Protein AF-A0A399WER7-F1 (afdb_monomer_lite)

Structure (mmCIF, N/CA/C/O backbone):
data_AF-A0A399WER7-F1
#
_entry.id   AF-A0A399WER7-F1
#
loop_
_atom_site.group_PDB
_atom_site.id
_atom_site.type_symbol
_atom_site.label_atom_id
_atom_site.label_alt_id
_atom_site.label_comp_id
_atom_site.label_asym_id
_atom_site.label_entity_id
_atom_site.label_seq_id
_atom_site.pdbx_PDB_ins_code
_atom_site.Cartn_x
_atom_site.Cartn_y
_atom_site.Cartn_z
_atom_site.occupancy
_atom_site.B_iso_or_equiv
_atom_site.auth_seq_id
_atom_site.auth_comp_id
_atom_site.auth_asym_id
_atom_site.auth_atom_id
_atom_site.pdbx_PDB_model_num
ATOM 1 N N . MET A 1 1 ? -13.725 42.262 27.219 1.00 45.72 1 MET A N 1
ATOM 2 C CA . MET A 1 1 ? -14.432 40.960 27.249 1.00 45.72 1 MET A CA 1
ATOM 3 C C . MET A 1 1 ? -14.659 40.348 25.858 1.00 45.72 1 MET A C 1
ATOM 5 O O . MET A 1 1 ? -14.663 39.135 25.762 1.00 45.72 1 MET A O 1
ATOM 9 N N . ILE A 1 2 ? -14.764 41.136 24.774 1.00 48.22 2 ILE A N 1
ATOM 10 C CA . ILE A 1 2 ? -15.061 40.625 23.413 1.00 48.22 2 ILE A CA 1
ATOM 11 C C . ILE A 1 2 ? -13.839 39.994 22.698 1.00 48.22 2 ILE A C 1
ATOM 13 O O . ILE A 1 2 ? -14.004 39.070 21.915 1.00 48.22 2 ILE A O 1
ATOM 17 N N . ILE A 1 3 ? -12.604 40.403 23.018 1.00 48.09 3 ILE A N 1
ATOM 18 C CA . ILE A 1 3 ? -11.370 39.865 22.392 1.00 48.09 3 ILE A CA 1
ATOM 19 C C . ILE A 1 3 ? -10.938 38.510 22.997 1.00 48.09 3 ILE A C 1
ATOM 21 O O . ILE A 1 3 ? -10.226 37.739 22.361 1.00 48.09 3 ILE A O 1
ATOM 25 N N . ALA A 1 4 ? -11.405 38.174 24.204 1.00 49.22 4 ALA A N 1
ATOM 26 C CA . ALA A 1 4 ? -11.060 36.908 24.856 1.00 49.22 4 ALA A CA 1
ATOM 27 C C . ALA A 1 4 ? -11.783 35.701 24.231 1.00 49.22 4 ALA A C 1
ATOM 29 O O . ALA A 1 4 ? -11.235 34.607 24.229 1.00 49.22 4 ALA A O 1
ATOM 30 N N . LEU A 1 5 ? -12.979 35.899 23.665 1.00 54.81 5 LEU A N 1
ATOM 31 C CA . LEU A 1 5 ? -13.810 34.833 23.092 1.00 54.81 5 LEU A CA 1
ATOM 32 C C . LEU A 1 5 ? -13.202 34.161 21.842 1.00 54.81 5 LEU A C 1
ATOM 34 O O . LEU A 1 5 ? -13.123 32.936 21.842 1.00 54.81 5 LEU A O 1
ATOM 38 N N . PRO A 1 6 ? -12.717 34.889 20.814 1.00 57.91 6 PRO A N 1
ATOM 39 C CA . PRO A 1 6 ? -12.076 34.263 19.655 1.00 57.91 6 PRO A CA 1
ATOM 40 C C . PRO A 1 6 ? -10.772 33.549 20.024 1.00 57.91 6 PRO A C 1
ATOM 42 O O . PRO A 1 6 ? -10.505 32.451 19.548 1.00 57.91 6 PRO A O 1
ATOM 45 N N . ILE A 1 7 ? -9.977 34.150 20.915 1.00 59.88 7 ILE A N 1
ATOM 46 C CA . ILE A 1 7 ? -8.712 33.576 21.385 1.00 59.88 7 ILE A CA 1
ATOM 47 C C . ILE A 1 7 ? -8.978 32.285 22.176 1.00 59.88 7 ILE A C 1
ATOM 49 O O . ILE A 1 7 ? -8.353 31.260 21.918 1.00 59.88 7 ILE A O 1
ATOM 53 N N . TYR A 1 8 ? -9.960 32.300 23.081 1.00 59.31 8 TYR A N 1
ATOM 54 C CA . TYR A 1 8 ? -10.389 31.119 23.831 1.00 59.31 8 TYR A CA 1
ATOM 55 C C . TYR A 1 8 ? -10.913 30.009 22.906 1.00 59.31 8 TYR A C 1
ATOM 57 O O . TYR A 1 8 ? -10.558 28.851 23.098 1.00 59.31 8 TYR A O 1
ATOM 65 N N . PHE A 1 9 ? -11.675 30.365 21.867 1.00 59.22 9 PHE A N 1
ATOM 66 C CA . PHE A 1 9 ? -12.228 29.439 20.872 1.00 59.22 9 PHE A CA 1
ATOM 67 C C . PHE A 1 9 ? -11.162 28.774 19.977 1.00 59.22 9 PHE A C 1
ATOM 69 O O . PHE A 1 9 ? -11.341 27.635 19.544 1.00 59.22 9 PHE A O 1
ATOM 76 N N . VAL A 1 10 ? -10.034 29.452 19.728 1.00 61.12 10 VAL A N 1
ATOM 77 C CA . VAL A 1 10 ? -8.867 28.884 19.026 1.00 61.12 10 VAL A CA 1
ATOM 78 C C . VAL A 1 10 ? -8.048 27.987 19.959 1.00 61.12 10 VAL A C 1
ATOM 80 O O . VAL A 1 10 ? -7.718 26.863 19.583 1.00 61.12 10 VAL A O 1
ATOM 83 N N . PHE A 1 11 ? -7.755 28.440 21.184 1.00 61.69 11 PHE A N 1
ATOM 84 C CA . PHE A 1 11 ? -6.967 27.662 22.152 1.00 61.69 11 PHE A CA 1
ATOM 85 C C . PHE A 1 11 ? -7.710 26.440 22.715 1.00 61.69 11 PHE A C 1
ATOM 87 O O . PHE A 1 11 ? -7.064 25.472 23.100 1.00 61.69 11 PHE A O 1
ATOM 94 N N . HIS A 1 12 ? -9.046 26.456 22.737 1.00 65.44 12 HIS A N 1
ATOM 95 C CA . HIS A 1 12 ? -9.894 25.323 23.131 1.00 65.44 12 HIS A CA 1
ATOM 96 C C . HIS A 1 12 ? -10.516 24.665 21.899 1.00 65.44 12 HIS A C 1
ATOM 98 O O . HIS A 1 12 ? -11.718 24.407 21.858 1.00 65.44 12 HIS A O 1
ATOM 104 N N . SER A 1 13 ? -9.699 24.425 20.876 1.00 68.62 13 SER A N 1
ATOM 105 C CA . SER A 1 13 ? -10.090 23.636 19.714 1.00 68.62 13 SER A CA 1
ATOM 106 C C . SER A 1 13 ? -9.363 22.299 19.706 1.00 68.62 13 SER A C 1
ATOM 108 O O . SER A 1 13 ? -8.200 22.211 20.097 1.00 68.62 13 SER A O 1
ATOM 110 N N . GLY A 1 14 ? -10.054 21.246 19.284 1.00 74.75 14 GLY A N 1
ATOM 111 C CA . GLY A 1 14 ? -9.519 19.892 19.344 1.00 74.75 14 GLY A CA 1
ATOM 112 C C . GLY A 1 14 ? -10.496 18.855 18.812 1.00 74.75 14 GLY A C 1
ATOM 113 O O . GLY A 1 14 ? -11.461 19.192 18.123 1.00 74.75 14 GLY A O 1
ATOM 114 N N . GLN A 1 15 ? -10.209 17.597 19.130 1.00 81.31 15 GLN A N 1
ATOM 115 C CA . GLN A 1 15 ? -11.075 16.449 18.885 1.00 81.31 15 GLN A CA 1
ATOM 116 C C . GLN A 1 15 ? -11.380 15.772 20.217 1.00 81.31 15 GLN A C 1
ATOM 118 O O . GLN A 1 15 ? -10.530 15.743 21.109 1.00 81.31 15 GLN A O 1
ATOM 123 N N . ARG A 1 16 ? -12.612 15.294 20.368 1.00 83.94 16 ARG A N 1
ATOM 124 C CA . ARG A 1 16 ? -13.071 14.563 21.541 1.00 83.94 16 ARG A CA 1
ATOM 125 C C . ARG A 1 16 ? -13.461 13.156 21.123 1.00 83.94 16 ARG A C 1
ATOM 127 O O . ARG A 1 16 ? -14.312 12.993 20.256 1.00 83.94 16 ARG A O 1
ATOM 134 N N . ASP A 1 17 ? -12.881 12.186 21.813 1.00 89.06 17 ASP A N 1
ATOM 135 C CA . ASP A 1 17 ? -13.090 10.766 21.559 1.00 89.06 17 ASP A CA 1
ATOM 136 C C . ASP A 1 17 ? -14.144 10.230 22.537 1.00 89.06 17 ASP A C 1
ATOM 138 O O . ASP A 1 17 ? -14.004 10.367 23.758 1.00 89.06 17 ASP A O 1
ATOM 142 N N . THR A 1 18 ? -15.193 9.602 22.011 1.00 89.88 18 THR A N 1
ATOM 143 C CA . THR A 1 18 ? -16.241 8.940 22.794 1.00 89.88 18 THR A CA 1
ATOM 144 C C . THR A 1 18 ? -16.300 7.468 22.410 1.00 89.88 18 THR A C 1
ATOM 146 O O . THR A 1 18 ? -16.694 7.126 21.304 1.00 89.88 18 THR A O 1
ATOM 149 N N . ILE A 1 19 ? -15.914 6.580 23.329 1.00 89.25 19 ILE A N 1
ATOM 150 C CA . ILE A 1 19 ? -15.971 5.129 23.099 1.00 89.25 19 ILE A CA 1
ATOM 151 C C . ILE A 1 19 ? -17.431 4.660 23.154 1.00 89.25 19 ILE A C 1
ATOM 153 O O . ILE A 1 19 ? -18.094 4.808 24.186 1.00 89.25 19 ILE A O 1
ATOM 157 N N . LEU A 1 20 ? -17.898 4.034 22.077 1.00 88.31 20 LEU A N 1
ATOM 158 C CA . LEU A 1 20 ? -19.221 3.431 21.958 1.00 88.31 20 LEU A CA 1
ATOM 159 C C . LEU A 1 20 ? -19.191 1.994 22.493 1.00 88.31 20 LEU A C 1
ATOM 161 O O . LEU A 1 20 ? -18.937 1.036 21.769 1.00 88.31 20 LEU A O 1
ATOM 165 N N . LYS A 1 21 ? -19.414 1.835 23.801 1.00 82.50 21 LYS A N 1
ATOM 166 C CA . LYS A 1 21 ? -19.284 0.531 24.482 1.00 82.50 21 LYS A CA 1
ATOM 167 C C . LYS A 1 21 ? -20.294 -0.528 24.032 1.00 82.50 21 LYS A C 1
ATOM 169 O O . LYS A 1 21 ? -19.978 -1.708 24.112 1.00 82.50 21 LYS A O 1
ATOM 174 N N . ASP A 1 22 ? -21.471 -0.099 23.588 1.00 86.19 22 ASP A N 1
ATOM 175 C CA . ASP A 1 22 ? -22.576 -0.976 23.183 1.00 86.19 22 ASP A CA 1
ATOM 176 C C . ASP A 1 22 ? -22.732 -1.039 21.651 1.00 86.19 22 ASP A C 1
ATOM 178 O O . ASP A 1 22 ? -23.798 -1.397 21.147 1.00 86.19 22 ASP A O 1
ATOM 182 N N . ASP A 1 23 ? -21.696 -0.653 20.897 1.00 88.12 23 ASP A N 1
ATOM 183 C CA . ASP A 1 23 ? -21.732 -0.730 19.439 1.00 88.12 23 ASP A CA 1
ATOM 184 C C . ASP A 1 23 ? -21.788 -2.203 18.978 1.00 88.12 23 ASP A C 1
ATOM 186 O O . ASP A 1 23 ? -20.970 -3.018 19.421 1.00 88.12 23 ASP A O 1
ATOM 190 N N . PRO A 1 24 ? -22.729 -2.575 18.087 1.00 86.56 24 PRO A N 1
ATOM 191 C CA . PRO A 1 24 ? -22.927 -3.962 17.659 1.00 86.56 24 PRO A CA 1
ATOM 192 C C . PRO A 1 24 ? -21.739 -4.552 16.887 1.00 86.56 24 PRO A C 1
ATOM 194 O O . PRO A 1 24 ? -21.701 -5.764 16.661 1.00 86.56 24 PRO A O 1
ATOM 197 N N . HIS A 1 25 ? -20.781 -3.728 16.457 1.00 86.81 25 HIS A N 1
ATOM 198 C CA . HIS A 1 25 ? -19.582 -4.191 15.774 1.00 86.81 25 HIS A CA 1
ATOM 199 C C . HIS A 1 25 ? -18.517 -4.718 16.725 1.00 86.81 25 HIS A C 1
ATOM 201 O O . HIS A 1 25 ? -17.711 -5.548 16.309 1.00 86.81 25 HIS A O 1
ATOM 207 N N . VAL A 1 26 ? -18.511 -4.284 17.986 1.00 90.75 26 VAL A N 1
ATOM 208 C CA . VAL A 1 26 ? -17.494 -4.698 18.958 1.00 90.75 26 VAL A CA 1
ATOM 209 C C . VAL A 1 26 ? -17.572 -6.213 19.190 1.00 90.75 26 VAL A C 1
ATOM 211 O O . VAL A 1 26 ? -18.628 -6.774 19.469 1.00 90.75 26 VAL A O 1
ATOM 214 N N . GLY A 1 27 ? -16.432 -6.890 19.047 1.00 89.88 27 GLY A N 1
ATOM 215 C CA . GLY A 1 27 ? -16.283 -8.344 19.102 1.00 89.88 27 GLY A CA 1
ATOM 216 C C . GLY A 1 27 ? -16.520 -9.067 17.770 1.00 89.88 27 GLY A C 1
ATOM 217 O O . GLY A 1 27 ? -16.291 -10.277 17.694 1.00 89.88 27 GLY A O 1
ATOM 218 N N . ARG A 1 28 ? -16.954 -8.377 16.701 1.00 90.31 28 ARG A N 1
ATOM 219 C CA . ARG A 1 28 ? -17.055 -8.992 15.366 1.00 90.31 28 ARG A CA 1
ATOM 220 C C . ARG A 1 28 ? -15.656 -9.288 14.827 1.00 90.31 28 ARG A C 1
ATOM 222 O O . ARG A 1 28 ? -14.754 -8.456 14.904 1.00 90.31 28 ARG A O 1
ATOM 229 N N . ILE A 1 29 ? -15.509 -10.468 14.228 1.00 91.25 29 ILE A N 1
ATOM 230 C CA . ILE A 1 29 ? -14.349 -10.809 13.405 1.00 91.25 29 ILE A CA 1
ATOM 231 C C . ILE A 1 29 ? -14.698 -10.474 11.961 1.00 91.25 29 ILE A C 1
ATOM 233 O O . ILE A 1 29 ? -15.660 -11.017 11.414 1.00 91.25 29 ILE A O 1
ATOM 237 N N . VAL A 1 30 ? -13.911 -9.598 11.353 1.00 86.81 30 VAL A N 1
ATOM 238 C CA . VAL A 1 30 ? -14.094 -9.122 9.984 1.00 86.81 30 VAL A CA 1
ATOM 239 C C . VAL A 1 30 ? -12.882 -9.491 9.138 1.00 86.81 30 VAL A C 1
ATOM 241 O O . VAL A 1 30 ? -11.766 -9.631 9.637 1.00 86.81 30 VAL A O 1
ATOM 244 N N . SER A 1 31 ? -13.103 -9.666 7.843 1.00 86.12 31 SER A N 1
ATOM 245 C CA . SER A 1 31 ? -12.047 -9.750 6.841 1.00 86.12 31 SER A CA 1
ATOM 246 C C . SER A 1 31 ? -12.512 -8.949 5.640 1.00 86.12 31 SER A C 1
ATOM 248 O O . SER A 1 31 ? -13.669 -9.060 5.239 1.00 86.12 31 SER A O 1
ATOM 250 N N . PHE A 1 32 ? -11.618 -8.136 5.091 1.00 82.94 32 PHE A N 1
ATOM 251 C CA . PHE A 1 32 ? -11.939 -7.275 3.957 1.00 82.94 32 PHE A CA 1
ATOM 252 C C . PHE A 1 32 ? -11.805 -7.999 2.616 1.00 82.94 32 PHE A C 1
ATOM 254 O O . PHE A 1 32 ? -12.174 -7.437 1.593 1.00 82.94 32 PHE A O 1
ATOM 261 N N . ASN A 1 33 ? -11.277 -9.233 2.608 1.00 86.19 33 ASN A N 1
ATOM 262 C CA . ASN A 1 33 ? -11.062 -10.047 1.409 1.00 86.19 33 ASN A CA 1
ATOM 263 C C . ASN A 1 33 ? -10.333 -9.295 0.276 1.00 86.19 33 ASN A C 1
ATOM 265 O O . ASN A 1 33 ? -10.535 -9.577 -0.905 1.00 86.19 33 ASN A O 1
ATOM 269 N N . LEU A 1 34 ? -9.487 -8.328 0.628 1.00 87.31 34 LEU A N 1
ATOM 270 C CA . LEU A 1 34 ? -8.788 -7.435 -0.289 1.00 87.31 34 LEU A CA 1
ATOM 271 C C . LEU A 1 34 ? -7.383 -7.172 0.257 1.00 87.31 34 LEU A C 1
ATOM 273 O O . LEU A 1 34 ? -7.239 -7.018 1.469 1.00 87.31 34 LEU A O 1
ATOM 277 N N . PRO A 1 35 ? -6.350 -7.116 -0.598 1.00 90.19 35 PRO A N 1
ATOM 278 C CA . PRO A 1 35 ? -5.032 -6.672 -0.176 1.00 90.19 35 PRO A CA 1
ATOM 279 C C . PRO A 1 35 ? -5.099 -5.203 0.250 1.00 90.19 35 PRO A C 1
ATOM 281 O O . PRO A 1 35 ? -5.582 -4.342 -0.488 1.00 90.19 35 PRO A O 1
ATOM 284 N N . LEU A 1 36 ? -4.606 -4.929 1.451 1.00 90.06 36 LEU A N 1
ATOM 285 C CA . LEU A 1 36 ? -4.602 -3.606 2.064 1.00 90.06 36 LEU A CA 1
ATOM 286 C C . LEU A 1 36 ? -3.177 -3.236 2.479 1.00 90.06 36 LEU A C 1
ATOM 288 O O . LEU A 1 36 ? -2.225 -3.999 2.302 1.00 90.06 36 LEU A O 1
ATOM 292 N N . ALA A 1 37 ? -3.025 -2.062 3.071 1.00 90.44 37 ALA A N 1
ATOM 293 C CA . ALA A 1 37 ? -1.840 -1.747 3.843 1.00 90.44 37 ALA A CA 1
ATOM 294 C C . ALA A 1 37 ? -2.239 -1.063 5.141 1.00 90.44 37 ALA A C 1
ATOM 296 O O . ALA A 1 37 ? -3.350 -0.558 5.273 1.00 90.44 37 ALA A O 1
ATOM 297 N N . TYR A 1 38 ? -1.309 -0.981 6.078 1.00 88.81 38 TYR A N 1
ATOM 298 C CA . TYR A 1 38 ? -1.375 0.040 7.110 1.00 88.81 38 TYR A CA 1
ATOM 299 C C . TYR A 1 38 ? -0.190 0.990 6.981 1.00 88.81 38 TYR A C 1
ATOM 301 O O . TYR A 1 38 ? 0.895 0.599 6.546 1.00 88.81 38 TYR A O 1
ATOM 309 N N . SER A 1 39 ? -0.398 2.238 7.382 1.00 87.69 39 SER A N 1
ATOM 310 C CA . SER A 1 39 ? 0.659 3.218 7.606 1.00 87.69 39 SER A CA 1
ATOM 311 C C . SER A 1 39 ? 0.967 3.318 9.101 1.00 87.69 39 SER A C 1
ATOM 313 O O . SER A 1 39 ? 0.081 3.144 9.934 1.00 87.69 39 SER A O 1
ATOM 315 N N . SER A 1 40 ? 2.221 3.553 9.472 1.00 86.69 40 SER A N 1
ATOM 316 C CA . SER A 1 40 ? 2.638 3.759 10.860 1.00 86.69 40 SER A CA 1
ATOM 317 C C . SER A 1 40 ? 3.594 4.936 10.985 1.00 86.69 40 SER A C 1
ATOM 319 O O . SER A 1 40 ? 4.129 5.431 10.001 1.00 86.69 40 SER A O 1
ATOM 321 N N . ASP A 1 41 ? 3.834 5.387 12.211 1.00 86.38 41 ASP A N 1
ATOM 322 C CA . ASP A 1 41 ? 4.778 6.466 12.530 1.00 86.38 41 ASP A CA 1
ATOM 323 C C . ASP A 1 41 ? 4.462 7.815 11.873 1.00 86.38 41 ASP A C 1
ATOM 325 O O . ASP A 1 41 ? 5.370 8.615 11.610 1.00 86.38 41 ASP A O 1
ATOM 329 N N . CYS A 1 42 ? 3.177 8.101 11.643 1.00 79.62 42 CYS A N 1
ATOM 330 C CA . CYS A 1 42 ? 2.759 9.405 11.156 1.00 79.62 42 CYS A CA 1
ATOM 331 C C . CYS A 1 42 ? 2.559 10.404 12.305 1.00 79.62 42 CYS A C 1
ATOM 333 O O . CYS A 1 42 ? 1.530 10.440 12.972 1.00 79.62 42 CYS A O 1
ATOM 335 N N . VAL A 1 43 ? 3.552 11.268 12.508 1.00 74.50 43 VAL A N 1
ATOM 336 C CA . VAL A 1 43 ? 3.601 12.281 13.575 1.00 74.50 43 VAL A CA 1
ATOM 337 C C . VAL A 1 43 ? 2.720 13.504 13.255 1.00 74.50 43 VAL A C 1
ATOM 339 O O . VAL A 1 43 ? 2.410 14.294 14.144 1.00 74.50 43 VAL A O 1
ATOM 342 N N . GLY A 1 44 ? 2.295 13.670 11.996 1.00 68.62 44 GLY A N 1
ATOM 343 C CA . GLY A 1 44 ? 1.534 14.834 11.525 1.00 68.62 44 GLY A CA 1
ATOM 344 C C . GLY A 1 44 ? 0.286 14.538 10.688 1.00 68.62 44 GLY A C 1
ATOM 345 O O . GLY A 1 44 ? -0.257 15.476 10.114 1.00 68.62 44 GLY A O 1
ATOM 346 N N . CYS A 1 45 ? -0.186 13.287 10.615 1.00 68.56 45 CYS A N 1
ATOM 347 C CA . CYS A 1 45 ? -1.371 12.924 9.815 1.00 68.56 45 CYS A CA 1
ATOM 348 C C . CYS A 1 45 ? -2.698 13.427 10.410 1.00 68.56 45 CYS A C 1
ATOM 350 O O . CYS A 1 45 ? -3.755 13.235 9.818 1.00 68.56 45 CYS A O 1
ATOM 352 N N . GLY A 1 46 ? -2.661 14.105 11.561 1.00 66.81 46 GLY A N 1
ATOM 353 C CA . GLY A 1 46 ? -3.870 14.418 12.314 1.00 66.81 46 GLY A CA 1
ATOM 354 C C . GLY A 1 46 ? -4.478 13.155 12.928 1.00 66.81 46 GLY A C 1
ATOM 355 O O . GLY A 1 46 ? -3.813 12.128 13.028 1.00 66.81 46 GLY A O 1
ATOM 356 N N . GLY A 1 47 ? -5.725 13.257 13.382 1.00 72.75 47 GLY A N 1
ATOM 357 C CA . GLY A 1 47 ? -6.447 12.152 14.011 1.00 72.75 47 GLY A CA 1
ATOM 358 C C . GLY A 1 47 ? -6.696 12.344 15.506 1.00 72.75 47 GLY A C 1
ATOM 359 O O . GLY A 1 47 ? -6.135 13.232 16.156 1.00 72.75 47 GLY A O 1
ATOM 360 N N . SER A 1 48 ? -7.591 11.499 16.010 1.00 78.88 48 SER A N 1
ATOM 361 C CA . SER A 1 48 ? -8.052 11.456 17.396 1.00 78.88 48 SER A CA 1
ATOM 362 C C . SER A 1 48 ? -6.916 11.082 18.364 1.00 78.88 48 SER A C 1
ATOM 364 O O . SER A 1 48 ? -5.899 10.511 17.958 1.00 78.88 48 SER A O 1
ATOM 366 N N . GLU A 1 49 ? -7.073 11.349 19.668 1.00 84.62 49 GLU A N 1
ATOM 367 C CA . GLU A 1 49 ? -6.058 10.953 20.661 1.00 84.62 49 GLU A CA 1
ATOM 368 C C . GLU A 1 49 ? -5.845 9.429 20.659 1.00 84.62 49 GLU A C 1
ATOM 370 O O . GLU A 1 49 ? -4.713 8.950 20.791 1.00 84.62 49 GLU A O 1
ATOM 375 N N . ARG A 1 50 ? -6.918 8.647 20.481 1.00 85.69 50 ARG A N 1
ATOM 376 C CA . ARG A 1 50 ? -6.815 7.191 20.347 1.00 85.69 50 ARG A CA 1
ATOM 377 C C . ARG A 1 50 ? -6.082 6.771 19.074 1.00 85.69 50 ARG A C 1
ATOM 379 O O . ARG A 1 50 ? -5.209 5.907 19.177 1.00 85.69 50 ARG A O 1
ATOM 386 N N . ALA A 1 51 ? -6.395 7.365 17.922 1.00 81.38 51 ALA A N 1
ATOM 387 C CA . ALA A 1 51 ? -5.739 7.033 16.653 1.00 81.38 51 ALA A CA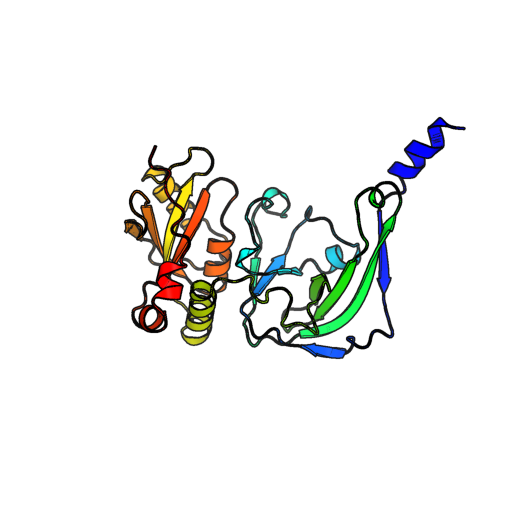 1
ATOM 388 C C . ALA A 1 51 ? -4.214 7.231 16.747 1.00 81.38 51 ALA A C 1
ATOM 390 O O . ALA A 1 51 ? -3.436 6.332 16.420 1.00 81.38 51 ALA A O 1
ATOM 391 N N . LEU A 1 52 ? -3.785 8.352 17.339 1.00 84.06 52 LEU A N 1
ATOM 392 C CA . LEU A 1 52 ? -2.369 8.661 17.564 1.00 84.06 52 LEU A CA 1
ATOM 393 C C . LEU A 1 52 ? -1.669 7.672 18.515 1.00 84.06 52 LEU A C 1
ATOM 395 O O . LEU A 1 52 ? -0.469 7.442 18.384 1.00 84.06 52 LEU A O 1
ATOM 399 N N . LYS A 1 53 ? -2.393 7.068 19.468 1.00 87.19 53 LYS A N 1
ATOM 400 C CA . LYS A 1 53 ? -1.845 6.028 20.362 1.00 87.19 53 LYS A CA 1
ATOM 401 C C . LYS A 1 53 ? -1.676 4.675 19.672 1.00 87.19 53 LYS A C 1
ATOM 403 O O . LYS A 1 53 ? -0.782 3.927 20.056 1.00 87.19 53 LYS A O 1
ATOM 408 N N . ILE A 1 54 ? -2.547 4.338 18.721 1.00 88.19 54 ILE A N 1
ATOM 409 C CA . ILE A 1 54 ? -2.479 3.072 17.978 1.00 88.19 54 ILE A CA 1
ATOM 410 C C . ILE A 1 54 ? -1.356 3.133 16.939 1.00 88.19 54 ILE A C 1
ATOM 412 O O . ILE A 1 54 ? -0.586 2.182 16.829 1.00 88.19 54 ILE A O 1
ATOM 416 N N . ASN A 1 55 ? -1.220 4.270 16.239 1.00 85.62 55 ASN A N 1
ATOM 417 C CA . ASN A 1 55 ? -0.116 4.553 15.311 1.00 85.62 55 ASN A CA 1
ATOM 418 C C . ASN A 1 55 ? 0.070 3.480 14.210 1.00 85.62 55 ASN A C 1
ATOM 420 O O . ASN A 1 55 ? 1.176 3.265 13.712 1.00 85.62 55 ASN A O 1
ATOM 424 N N . ARG A 1 56 ? -1.019 2.796 13.846 1.00 88.94 56 ARG A N 1
ATOM 425 C CA . ARG A 1 56 ? -1.151 1.892 12.698 1.00 88.94 56 ARG A CA 1
ATOM 426 C C . ARG A 1 56 ? -2.511 2.168 12.076 1.00 88.94 56 ARG A C 1
ATOM 428 O O . ARG A 1 56 ? -3.518 1.819 12.678 1.00 88.94 56 ARG A O 1
ATOM 435 N N . ASP A 1 57 ? -2.539 2.815 10.924 1.00 86.94 57 ASP A N 1
ATOM 436 C CA . ASP A 1 57 ? -3.775 3.225 10.260 1.00 86.94 57 ASP A CA 1
ATOM 437 C C . ASP A 1 57 ? -3.984 2.422 8.979 1.00 86.94 57 ASP A C 1
ATOM 439 O O . ASP A 1 57 ? -3.124 2.436 8.096 1.00 86.94 57 ASP A O 1
ATOM 443 N N . LEU A 1 58 ? -5.087 1.679 8.908 1.00 88.06 58 LEU A N 1
ATOM 444 C CA . LEU A 1 58 ? -5.434 0.832 7.772 1.00 88.06 58 LEU A CA 1
ATOM 445 C C . LEU A 1 58 ? -5.866 1.703 6.589 1.00 88.06 58 LEU A C 1
ATOM 447 O O . LEU A 1 58 ? -6.802 2.492 6.697 1.00 88.06 58 LEU A O 1
ATOM 451 N N . ALA A 1 59 ? -5.218 1.505 5.447 1.00 83.00 59 ALA A N 1
ATOM 452 C CA . ALA A 1 59 ? -5.396 2.298 4.244 1.00 83.00 59 ALA A CA 1
ATOM 453 C C . ALA A 1 59 ? -5.543 1.419 2.996 1.00 83.00 59 ALA A C 1
ATOM 455 O O . ALA A 1 59 ? -5.016 0.305 2.897 1.00 83.00 59 ALA A O 1
ATOM 456 N N . CYS A 1 60 ? -6.229 1.966 1.998 1.00 83.19 60 CYS A N 1
ATOM 457 C CA . CYS A 1 60 ? -6.296 1.385 0.664 1.00 83.19 60 CYS A CA 1
ATOM 458 C C . CYS A 1 60 ? -4.985 1.637 -0.061 1.00 83.19 60 CYS A C 1
ATOM 460 O O . CYS A 1 60 ? -4.562 2.783 -0.138 1.00 83.19 60 CYS A O 1
ATOM 462 N N . ILE A 1 61 ? -4.369 0.596 -0.626 1.00 85.44 61 ILE A N 1
ATOM 463 C CA . ILE A 1 61 ? -3.018 0.676 -1.205 1.00 85.44 61 ILE A CA 1
ATOM 464 C C . ILE A 1 61 ? -2.878 1.806 -2.239 1.00 85.44 61 ILE A C 1
ATOM 466 O O . ILE A 1 61 ? -1.892 2.534 -2.207 1.00 85.44 61 ILE A O 1
ATOM 470 N N . GLU A 1 62 ? -3.863 1.998 -3.122 1.00 78.94 62 GLU A N 1
ATOM 471 C CA . GLU A 1 62 ? -3.821 3.072 -4.129 1.00 78.94 62 GLU A CA 1
ATOM 472 C C . GLU A 1 62 ? -4.127 4.478 -3.586 1.00 78.94 62 GLU A C 1
ATOM 474 O O . GLU A 1 62 ? -3.786 5.456 -4.250 1.00 78.94 62 GLU A O 1
ATOM 479 N N . ASP A 1 63 ? -4.714 4.592 -2.391 1.00 76.44 63 ASP A N 1
ATOM 480 C CA . ASP A 1 63 ? -4.957 5.879 -1.718 1.00 76.44 63 ASP A CA 1
ATOM 481 C C . ASP A 1 63 ? -3.745 6.338 -0.896 1.0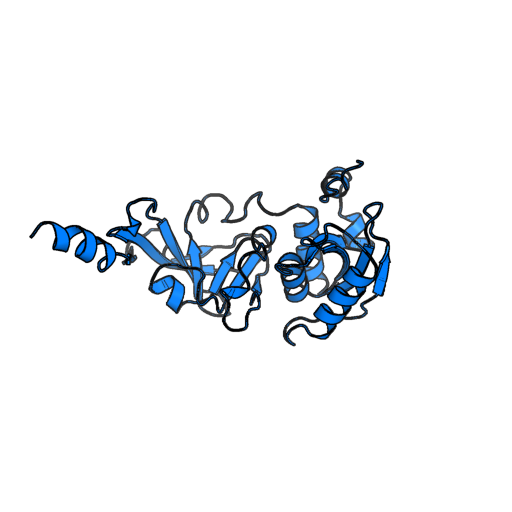0 76.44 63 ASP A C 1
ATOM 483 O O . ASP A 1 63 ? -3.732 7.453 -0.368 1.00 76.44 63 ASP A O 1
ATOM 487 N N . ILE A 1 64 ? -2.711 5.496 -0.792 1.00 74.62 64 ILE A N 1
ATOM 488 C CA . ILE A 1 64 ? -1.419 5.826 -0.187 1.00 74.62 64 ILE A CA 1
ATOM 489 C C . ILE A 1 64 ? -0.667 6.740 -1.159 1.00 74.62 64 ILE A C 1
ATOM 491 O O . ILE A 1 64 ? 0.363 6.383 -1.723 1.00 74.62 64 ILE A O 1
ATOM 495 N N . ASP A 1 65 ? -1.214 7.926 -1.416 1.00 59.66 65 ASP A N 1
ATOM 496 C CA . ASP A 1 65 ? -0.511 8.934 -2.188 1.00 59.66 65 ASP A CA 1
ATOM 497 C C . ASP A 1 65 ? 0.621 9.516 -1.335 1.00 59.66 65 ASP A C 1
ATOM 499 O O . ASP A 1 65 ? 0.509 9.748 -0.129 1.00 59.66 65 ASP A O 1
ATOM 503 N N . SER A 1 66 ? 1.742 9.769 -1.990 1.00 55.66 66 SER A N 1
ATOM 504 C CA . SER A 1 66 ? 3.010 10.134 -1.367 1.00 55.66 66 SER A CA 1
ATOM 505 C C . SER A 1 66 ? 3.062 11.572 -0.832 1.00 55.66 66 SER A C 1
ATOM 507 O O . SER A 1 66 ? 4.084 11.960 -0.262 1.00 55.66 66 SER A O 1
ATOM 509 N N . VAL A 1 67 ? 1.975 12.352 -0.971 1.00 53.06 67 VAL A N 1
ATOM 510 C CA . VAL A 1 67 ? 1.884 13.812 -0.716 1.00 53.06 67 VAL A CA 1
ATOM 511 C C . VAL A 1 67 ? 2.110 14.208 0.763 1.00 53.06 67 VAL A C 1
ATOM 513 O O . VAL A 1 67 ? 2.155 15.382 1.124 1.00 53.06 67 VAL A O 1
ATOM 516 N N . SER A 1 68 ? 2.388 13.241 1.636 1.00 62.44 68 SER A N 1
ATOM 517 C CA . SER A 1 68 ? 2.452 13.409 3.090 1.00 62.44 68 SER A CA 1
ATOM 518 C C . SER A 1 68 ? 3.685 12.784 3.765 1.00 62.44 68 SER A C 1
ATOM 520 O O . SER A 1 68 ? 3.757 12.798 4.992 1.00 62.44 68 SER A O 1
ATOM 522 N N . ALA A 1 69 ? 4.702 12.289 3.039 1.00 68.19 69 ALA A N 1
ATOM 523 C CA . ALA A 1 69 ? 5.862 11.615 3.665 1.00 68.19 69 ALA A CA 1
ATOM 524 C C . ALA A 1 69 ? 6.615 12.471 4.706 1.00 68.19 69 ALA A C 1
ATOM 526 O O . ALA A 1 69 ? 7.181 11.945 5.662 1.00 68.19 69 ALA A O 1
ATOM 527 N N . GLN A 1 70 ? 6.577 13.797 4.566 1.00 73.31 70 GLN A N 1
ATOM 528 C CA . GLN A 1 70 ? 7.128 14.755 5.531 1.00 73.31 70 GLN A CA 1
ATOM 529 C C . GLN A 1 70 ? 6.476 14.712 6.924 1.00 73.31 70 GLN A C 1
ATOM 531 O O . GLN A 1 70 ? 7.072 15.196 7.883 1.00 73.31 70 GLN A O 1
ATOM 536 N N . TYR A 1 71 ? 5.276 14.140 7.042 1.00 76.56 71 TYR A N 1
ATOM 537 C CA . TYR A 1 71 ? 4.560 13.979 8.307 1.00 76.56 71 TYR A CA 1
ATOM 538 C C . TYR A 1 71 ? 4.946 12.701 9.061 1.00 76.56 71 TYR A C 1
ATOM 540 O O . TYR A 1 71 ? 4.467 12.490 10.173 1.00 76.56 71 TYR A O 1
ATOM 548 N N . TYR A 1 72 ? 5.822 11.867 8.496 1.00 79.44 72 TYR A N 1
ATOM 549 C CA . TYR A 1 72 ? 6.286 10.627 9.111 1.00 79.44 72 TYR A CA 1
ATOM 550 C C . TYR A 1 72 ? 7.601 10.830 9.861 1.00 79.44 72 TYR A C 1
ATOM 552 O O . TYR A 1 72 ? 8.440 11.639 9.456 1.00 79.44 72 TYR A O 1
ATOM 560 N N . LYS A 1 73 ? 7.798 10.065 10.940 1.00 82.56 73 LYS A N 1
ATOM 561 C CA . LYS A 1 73 ? 8.931 10.188 11.876 1.00 82.56 73 LYS A CA 1
ATOM 562 C C . LYS A 1 73 ? 10.299 10.258 11.185 1.00 82.56 73 LYS A C 1
ATOM 564 O O . LYS A 1 73 ? 11.107 11.116 11.532 1.00 82.56 73 LYS A O 1
ATOM 569 N N . ASP A 1 74 ? 10.511 9.429 10.165 1.00 78.38 74 ASP A N 1
ATOM 570 C CA . ASP A 1 74 ? 11.770 9.350 9.410 1.00 78.38 74 ASP A CA 1
ATOM 571 C C . ASP A 1 74 ? 11.672 9.985 8.010 1.00 78.38 74 ASP A C 1
ATOM 573 O O . ASP A 1 74 ? 12.473 9.694 7.120 1.00 78.38 74 ASP A O 1
ATOM 577 N N . LYS A 1 75 ? 10.679 10.863 7.794 1.00 76.62 75 LYS A N 1
ATOM 578 C CA . LYS A 1 75 ? 10.358 11.487 6.494 1.00 76.62 75 LYS A CA 1
ATOM 579 C C . LYS A 1 75 ? 10.152 10.464 5.375 1.00 76.62 75 LYS A C 1
ATOM 581 O O . LYS A 1 75 ? 10.532 10.669 4.218 1.00 76.62 75 LYS A O 1
ATOM 586 N N . PHE A 1 76 ? 9.582 9.330 5.749 1.00 75.25 76 PHE A N 1
ATOM 587 C CA . PHE A 1 76 ? 9.385 8.182 4.894 1.00 75.25 76 PHE A CA 1
ATOM 588 C 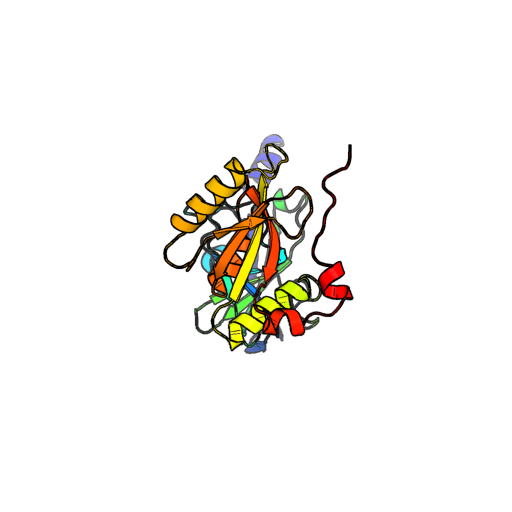C . PHE A 1 76 ? 8.045 7.523 5.235 1.00 75.25 76 PHE A C 1
ATOM 590 O O . PHE A 1 76 ? 7.721 7.378 6.411 1.00 75.25 76 PHE A O 1
ATOM 597 N N . TYR A 1 77 ? 7.283 7.132 4.212 1.00 77.88 77 TYR A N 1
ATOM 598 C CA . TYR A 1 77 ? 5.968 6.512 4.372 1.00 77.88 77 TYR A CA 1
ATOM 599 C C . TYR A 1 77 ? 6.126 5.097 4.937 1.00 77.88 77 TYR A C 1
ATOM 601 O O . TYR A 1 77 ? 6.348 4.146 4.192 1.00 77.88 77 TYR A O 1
ATOM 609 N N . ASN A 1 78 ? 6.072 4.947 6.263 1.00 84.00 78 ASN A N 1
ATOM 610 C CA . ASN A 1 78 ? 6.254 3.650 6.908 1.00 84.00 78 ASN A CA 1
ATOM 611 C C . ASN A 1 78 ? 4.991 2.800 6.716 1.00 84.00 78 ASN A C 1
ATOM 613 O O . ASN A 1 78 ? 4.103 2.784 7.558 1.00 84.00 78 ASN A O 1
ATOM 617 N N . VAL A 1 79 ? 4.906 2.132 5.568 1.00 87.69 79 VAL A N 1
ATOM 618 C CA . VAL A 1 79 ? 3.768 1.288 5.184 1.00 87.69 79 VAL A CA 1
ATOM 619 C C . VAL A 1 79 ? 4.125 -0.174 5.197 1.00 87.69 79 VAL A C 1
ATOM 621 O O . VAL A 1 79 ? 5.273 -0.533 4.918 1.00 87.69 79 VAL A O 1
ATOM 624 N N . SER A 1 80 ? 3.139 -0.997 5.506 1.00 91.19 80 SER A N 1
ATOM 625 C CA . SER A 1 80 ? 3.268 -2.442 5.464 1.00 91.19 80 SER A CA 1
ATOM 626 C C . SER A 1 80 ? 2.017 -3.083 4.904 1.00 91.19 80 SER A C 1
ATOM 628 O O . SER A 1 80 ? 0.906 -2.589 5.094 1.00 91.19 80 SER A O 1
ATOM 630 N N . TYR A 1 81 ? 2.237 -4.170 4.182 1.00 93.44 81 TYR A N 1
ATOM 631 C CA . TYR A 1 81 ? 1.205 -4.925 3.510 1.00 93.44 81 TYR A CA 1
ATOM 632 C C . TYR A 1 81 ? 0.309 -5.671 4.501 1.00 93.44 81 TYR A C 1
ATOM 634 O O . TYR A 1 81 ? 0.757 -6.172 5.532 1.00 93.44 81 TYR A O 1
ATOM 642 N N . VAL A 1 82 ? -0.968 -5.761 4.151 1.00 92.31 82 VAL A N 1
ATOM 643 C CA . VAL A 1 82 ? -1.981 -6.530 4.862 1.00 92.31 82 VAL A CA 1
ATOM 644 C C . VAL A 1 82 ? -2.576 -7.544 3.878 1.00 92.31 82 VAL A C 1
ATOM 646 O O . VAL A 1 82 ? -3.200 -7.127 2.894 1.00 92.31 82 VAL A O 1
ATOM 649 N N . PRO A 1 83 ? -2.402 -8.855 4.130 1.00 92.44 83 PRO A N 1
ATOM 650 C CA . PRO A 1 83 ? -2.972 -9.911 3.301 1.00 92.44 83 PRO A CA 1
ATOM 651 C C . PRO A 1 83 ? -4.490 -9.827 3.183 1.00 92.44 83 PRO A C 1
ATOM 653 O O . PRO A 1 83 ? -5.190 -9.423 4.113 1.00 92.44 83 PRO A O 1
ATOM 656 N N . SER A 1 84 ? -5.000 -10.270 2.043 1.00 90.44 84 SER A N 1
ATOM 657 C CA . SER A 1 84 ? -6.424 -10.264 1.727 1.00 90.44 84 SER A CA 1
ATOM 658 C C . SER A 1 84 ? -7.255 -11.161 2.639 1.00 90.44 84 SER A C 1
ATOM 660 O O . SER A 1 84 ? -8.409 -10.843 2.915 1.00 90.44 84 SER A O 1
ATOM 662 N N . ASP A 1 85 ? -6.671 -12.237 3.158 1.00 90.81 85 ASP A N 1
ATOM 663 C CA . ASP A 1 85 ? -7.306 -13.159 4.097 1.00 90.81 85 ASP A CA 1
ATOM 664 C C . ASP A 1 85 ? -7.109 -12.772 5.573 1.00 90.81 85 ASP A C 1
ATOM 666 O O . ASP A 1 85 ? -7.584 -13.487 6.465 1.00 90.81 85 ASP A O 1
ATOM 670 N N . MET A 1 86 ? -6.461 -11.629 5.845 1.00 91.81 86 MET A N 1
ATOM 671 C CA . MET A 1 86 ? -6.253 -11.138 7.203 1.00 91.81 86 MET A CA 1
ATOM 672 C C . MET A 1 86 ? -7.596 -10.959 7.914 1.00 91.81 86 MET A C 1
ATOM 674 O O . MET A 1 86 ? -8.580 -10.451 7.358 1.00 91.81 86 MET A O 1
ATOM 678 N N . LYS A 1 87 ? -7.622 -11.399 9.173 1.00 92.31 87 LYS A N 1
ATOM 679 C CA . LYS A 1 87 ? -8.778 -11.287 10.059 1.00 92.31 87 LYS A CA 1
ATOM 680 C C . LYS A 1 87 ? -8.510 -10.243 11.123 1.00 92.31 87 LYS A C 1
ATOM 682 O O . LYS A 1 87 ? -7.453 -10.244 11.749 1.00 92.31 87 LYS A O 1
ATOM 687 N N . PHE A 1 88 ? -9.519 -9.425 11.367 1.00 91.69 88 PHE A N 1
ATOM 688 C CA . PHE A 1 88 ? -9.493 -8.369 12.359 1.00 91.69 88 PHE A CA 1
ATOM 689 C C . PHE A 1 88 ? -10.610 -8.585 13.363 1.00 91.69 88 PHE A C 1
ATOM 691 O O . PHE A 1 88 ? -11.755 -8.806 12.981 1.00 91.69 88 PHE A O 1
ATOM 698 N N . GLU A 1 89 ? -10.291 -8.493 14.644 1.00 93.81 89 GLU A N 1
ATOM 699 C CA . GLU A 1 89 ? -11.298 -8.343 15.689 1.00 93.81 89 GLU A CA 1
ATOM 700 C C . GLU A 1 89 ? -11.562 -6.851 15.898 1.00 93.81 89 GLU A C 1
ATOM 702 O O . GLU A 1 89 ? -10.629 -6.087 16.150 1.00 93.81 89 GLU A O 1
ATOM 707 N N . VAL A 1 90 ? -12.818 -6.423 15.801 1.00 91.88 90 VAL A N 1
ATOM 708 C CA . VAL A 1 90 ? -13.212 -5.060 16.174 1.00 91.88 90 VAL A CA 1
ATOM 709 C C . VAL A 1 90 ? -13.243 -4.987 17.696 1.00 91.88 90 VAL A C 1
ATOM 711 O O . VAL A 1 90 ? -14.103 -5.598 18.323 1.00 91.88 90 VAL A O 1
ATOM 714 N N . ILE A 1 91 ? -12.314 -4.263 18.312 1.00 93.44 91 ILE A N 1
ATOM 715 C CA . ILE A 1 91 ? -12.212 -4.213 19.778 1.00 93.44 91 ILE A CA 1
ATOM 716 C C . ILE A 1 91 ? -12.841 -2.957 20.379 1.00 93.44 91 ILE A C 1
ATOM 718 O O . ILE A 1 91 ? -13.278 -2.984 21.527 1.00 93.44 91 ILE A O 1
ATOM 722 N N . GLU A 1 92 ? -12.892 -1.858 19.625 1.00 92.25 92 GLU A N 1
ATOM 723 C CA . GLU A 1 92 ? -13.479 -0.590 20.063 1.00 92.25 92 GLU A CA 1
ATOM 724 C C . GLU A 1 92 ? -14.074 0.140 18.854 1.00 92.25 92 GLU A C 1
ATOM 726 O O . GLU A 1 92 ? -13.500 0.112 17.764 1.00 92.25 92 GLU A O 1
ATOM 731 N N . VAL A 1 93 ? -15.189 0.837 19.066 1.00 90.69 93 VAL A N 1
ATOM 732 C CA . VAL A 1 93 ? -15.715 1.844 18.137 1.00 90.69 93 VAL A CA 1
ATOM 733 C C . VAL A 1 93 ? -15.742 3.181 18.868 1.00 90.69 93 VAL A C 1
ATOM 735 O O . VAL A 1 93 ? -16.097 3.244 20.048 1.00 90.69 93 VAL A O 1
ATOM 738 N N . ILE A 1 94 ? -15.287 4.239 18.205 1.00 90.06 94 ILE A N 1
ATOM 739 C CA . ILE A 1 94 ? -15.061 5.549 18.814 1.00 90.06 94 ILE A CA 1
ATOM 740 C C . ILE A 1 94 ? -15.665 6.621 17.929 1.00 90.06 94 ILE A C 1
ATOM 742 O O . ILE A 1 94 ? -15.248 6.775 16.788 1.00 90.06 94 ILE A O 1
ATOM 746 N N . ASP A 1 95 ? -16.574 7.413 18.479 1.00 89.69 95 ASP A N 1
ATOM 747 C CA . ASP A 1 95 ? -17.019 8.642 17.836 1.00 89.69 95 ASP A CA 1
ATOM 748 C C . ASP A 1 95 ? -16.040 9.768 18.138 1.00 89.69 95 ASP A C 1
ATOM 750 O O . ASP A 1 95 ? -15.725 10.061 19.296 1.00 89.69 95 ASP A O 1
ATOM 754 N N . VAL A 1 96 ? -15.558 10.401 17.076 1.00 87.44 96 VAL A N 1
ATOM 755 C CA . VAL A 1 96 ? -14.636 11.525 17.131 1.00 87.44 96 VAL A CA 1
ATOM 756 C C . VAL A 1 96 ? -15.379 12.781 16.719 1.00 87.44 96 VAL A C 1
ATOM 758 O O . VAL A 1 96 ? -15.724 12.982 15.555 1.00 87.44 96 VAL A O 1
ATOM 761 N N . GLU A 1 97 ? -15.593 13.670 17.681 1.00 87.19 97 GLU A N 1
ATOM 762 C CA . GLU A 1 97 ? -16.241 14.956 17.455 1.00 87.19 97 GLU A CA 1
ATOM 763 C C . GLU A 1 97 ? -15.209 16.083 17.469 1.00 87.19 97 GLU A C 1
ATOM 765 O O . GLU A 1 97 ? -14.407 16.221 18.396 1.00 87.19 97 GLU A O 1
ATOM 770 N N . SER A 1 98 ? -15.243 16.942 16.452 1.00 83.69 98 SER A N 1
ATOM 771 C CA . SER A 1 98 ? -14.461 18.180 16.472 1.00 83.69 98 SER A CA 1
ATOM 772 C C . SER A 1 98 ? -15.107 19.198 17.421 1.00 83.69 98 SER A C 1
ATOM 774 O O . SER A 1 98 ? -16.333 19.299 17.490 1.00 83.69 98 SER A O 1
ATOM 776 N N . TYR A 1 99 ? -14.302 19.997 18.129 1.00 81.56 99 TYR A N 1
ATOM 777 C CA . TYR A 1 99 ? -14.774 21.125 18.947 1.00 81.56 99 TYR A CA 1
ATOM 778 C C . TYR A 1 99 ? -13.935 22.399 18.757 1.00 81.56 99 TYR A C 1
ATOM 780 O O . TYR A 1 99 ? -12.796 22.357 18.280 1.00 81.56 99 TYR A O 1
ATOM 788 N N . GLY A 1 100 ? -14.514 23.556 19.099 1.00 79.19 100 GLY A N 1
ATOM 789 C CA . GLY A 1 100 ? -13.893 24.870 18.891 1.00 79.19 100 GLY A CA 1
ATOM 790 C C . GLY A 1 100 ? -13.752 25.207 17.404 1.00 79.19 100 GLY A C 1
ATOM 791 O O . GLY A 1 100 ? -14.604 24.837 16.599 1.00 79.19 100 GLY A O 1
ATOM 792 N N . ILE A 1 101 ? -12.660 25.872 17.003 1.00 76.38 101 ILE A N 1
ATOM 793 C CA . ILE A 1 101 ? -12.465 26.271 15.594 1.00 76.38 101 ILE A CA 1
ATOM 794 C C . ILE A 1 101 ? -12.431 25.095 14.608 1.00 76.38 101 ILE A C 1
ATOM 796 O O . ILE A 1 101 ? -12.795 25.273 13.451 1.00 76.38 101 ILE A O 1
ATOM 800 N N . ARG A 1 102 ? -12.085 23.883 15.067 1.00 71.62 102 ARG A N 1
ATOM 801 C CA . ARG A 1 102 ? -12.109 22.671 14.232 1.00 71.62 102 ARG A CA 1
ATOM 802 C C . ARG A 1 102 ? -13.523 22.238 13.822 1.00 71.62 102 ARG A C 1
ATOM 804 O O . ARG A 1 102 ? -13.652 21.513 12.846 1.00 71.62 102 ARG A O 1
ATOM 811 N N . GLN A 1 103 ? -14.577 22.704 14.504 1.00 73.38 103 GLN A N 1
ATOM 812 C CA . GLN A 1 103 ? -15.968 22.494 14.060 1.00 73.38 103 GLN A CA 1
ATOM 813 C C . GLN A 1 103 ? -16.300 23.275 12.791 1.00 73.38 103 GLN A C 1
ATOM 815 O O . GLN A 1 103 ? -17.182 22.885 12.031 1.00 73.38 103 GLN A O 1
ATOM 820 N N . ILE A 1 104 ? -15.608 24.389 12.550 1.00 65.06 104 ILE A N 1
ATOM 821 C CA . ILE A 1 104 ? -15.828 25.228 11.376 1.00 65.06 104 ILE A CA 1
ATOM 822 C C . ILE A 1 104 ? -15.034 24.607 10.222 1.00 65.06 104 ILE A C 1
ATOM 824 O O . ILE A 1 104 ? -13.927 25.032 9.908 1.00 65.06 104 ILE A O 1
ATOM 828 N N . GLY A 1 105 ? -15.589 23.542 9.640 1.00 59.78 105 GLY A N 1
ATOM 829 C CA . GLY A 1 105 ? -15.014 22.812 8.503 1.00 59.78 105 GLY A CA 1
ATOM 830 C C . GLY A 1 105 ? -14.723 21.331 8.757 1.00 59.78 105 GLY A C 1
ATOM 831 O O . GLY A 1 105 ? -14.425 20.621 7.803 1.00 59.78 105 GLY A O 1
ATOM 832 N N . GLY A 1 106 ? -14.827 20.854 10.000 1.00 60.41 106 GLY A N 1
ATOM 833 C CA . GLY A 1 106 ? -14.702 19.436 10.342 1.00 60.41 106 GLY A CA 1
ATOM 834 C C . GLY A 1 106 ? -16.059 18.797 10.630 1.00 60.41 106 GLY A C 1
ATOM 835 O O . GLY A 1 106 ? -16.816 19.303 11.458 1.00 60.41 106 GLY A O 1
ATOM 836 N N . SER A 1 107 ? -16.354 17.670 9.984 1.00 66.88 107 SER A N 1
ATOM 837 C CA . SER A 1 107 ? -17.401 16.747 10.432 1.00 66.88 107 SER A CA 1
ATOM 838 C C . SER A 1 107 ? -16.834 15.799 11.489 1.00 66.88 107 SER A C 1
ATOM 840 O O . SER A 1 107 ? -15.636 15.508 11.495 1.00 66.88 107 SER A O 1
ATOM 842 N N . GLY A 1 108 ? -17.684 15.328 12.403 1.00 76.12 108 GLY A N 1
ATOM 843 C CA . GLY A 1 108 ? -17.330 14.160 13.205 1.00 76.12 108 GLY A CA 1
ATOM 844 C C . GLY A 1 108 ? -17.161 12.925 12.316 1.00 76.12 108 GLY A C 1
ATOM 845 O O . GLY A 1 108 ? -17.663 12.898 11.189 1.00 76.12 108 GLY A O 1
ATOM 846 N N . TYR A 1 109 ? -16.446 11.927 12.816 1.00 81.31 109 TYR A N 1
ATOM 847 C CA . TYR A 1 109 ? -16.287 10.625 12.172 1.00 81.31 109 TYR A CA 1
ATOM 848 C C . TYR A 1 109 ? -16.271 9.536 13.239 1.00 81.31 109 TYR A C 1
ATOM 850 O O . TYR A 1 109 ? -15.917 9.797 14.387 1.00 81.31 109 TYR A O 1
ATOM 858 N N . SER A 1 110 ? -16.638 8.319 12.861 1.00 85.69 110 SER A N 1
ATOM 859 C CA . SER A 1 110 ? -16.484 7.154 13.729 1.00 85.69 110 SER A CA 1
ATOM 860 C C . SER A 1 110 ? -15.197 6.425 13.341 1.00 85.69 110 SER A C 1
ATOM 862 O O . SER A 1 110 ? -14.823 6.391 12.172 1.00 85.69 110 SER A O 1
ATOM 864 N N . LEU A 1 111 ? -14.496 5.861 14.313 1.00 87.50 111 LEU A N 1
ATOM 865 C CA . LEU A 1 111 ? -13.242 5.130 14.164 1.00 87.50 111 LEU A CA 1
ATOM 866 C C . 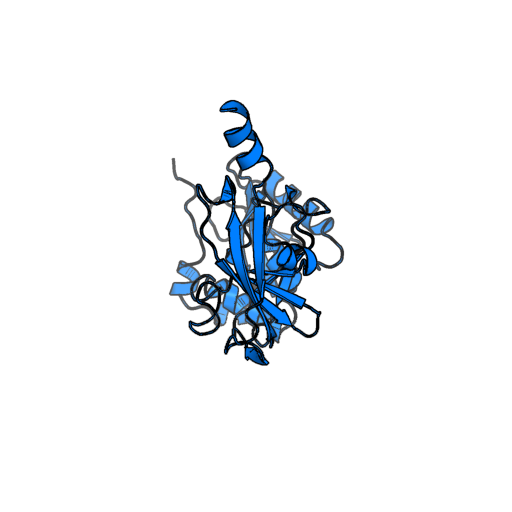LEU A 1 111 ? -13.447 3.711 14.696 1.00 87.50 111 LEU A C 1
ATOM 868 O O . LEU A 1 111 ? -13.936 3.546 15.813 1.00 87.50 111 LEU A O 1
ATOM 872 N N . ALA A 1 112 ? -13.035 2.696 13.941 1.00 88.81 112 ALA A N 1
ATOM 873 C CA . ALA A 1 112 ? -12.874 1.347 14.473 1.00 88.81 112 ALA A CA 1
ATOM 874 C C . ALA A 1 112 ? -11.428 1.127 14.908 1.00 88.81 112 ALA A C 1
ATOM 876 O O . ALA A 1 112 ? -10.487 1.403 14.162 1.00 88.81 112 ALA A O 1
ATOM 877 N N . VAL A 1 113 ? -11.262 0.564 16.101 1.00 91.38 113 VAL A N 1
ATOM 878 C CA . VAL A 1 113 ? -10.011 -0.055 16.525 1.00 91.38 113 VAL A CA 1
ATOM 879 C C . VAL A 1 113 ? -10.116 -1.542 16.246 1.00 91.38 113 VAL A C 1
ATOM 881 O O . VAL A 1 113 ? -10.964 -2.249 16.791 1.00 91.38 113 VAL A O 1
ATOM 884 N N . LEU A 1 114 ? -9.225 -2.001 15.388 1.00 91.62 114 LEU A N 1
ATOM 885 C CA . LEU A 1 114 ? -9.107 -3.365 14.929 1.00 91.62 114 LEU A CA 1
ATOM 886 C C . LEU A 1 114 ? -7.882 -4.011 15.584 1.00 91.62 114 LEU A C 1
ATOM 888 O O . LEU A 1 114 ? -6.878 -3.352 15.867 1.00 91.62 114 LEU A O 1
ATOM 892 N N . LYS A 1 115 ? -7.954 -5.316 15.820 1.00 94.38 115 LYS A N 1
ATOM 893 C CA . LYS A 1 115 ? -6.845 -6.122 16.323 1.00 94.38 115 LYS A CA 1
ATOM 894 C C . LYS A 1 115 ? -6.530 -7.237 15.339 1.00 94.38 115 LYS A C 1
ATOM 896 O O . LYS A 1 115 ? -7.412 -8.022 14.997 1.00 94.38 115 LYS A O 1
ATOM 901 N N . ASP A 1 116 ? -5.270 -7.309 14.932 1.00 92.00 116 ASP A N 1
ATOM 902 C CA . ASP A 1 116 ? -4.696 -8.394 14.140 1.00 92.00 116 ASP A CA 1
ATOM 903 C C . ASP A 1 116 ? -3.590 -9.114 14.932 1.00 92.00 116 ASP A C 1
ATOM 905 O O . ASP A 1 116 ? -3.349 -8.839 16.113 1.00 92.00 116 ASP A O 1
ATOM 909 N N . GLU A 1 117 ? -2.905 -10.061 14.292 1.00 90.50 117 GLU A N 1
ATOM 910 C CA . GLU A 1 117 ? -1.761 -10.761 14.894 1.00 90.50 117 GLU A CA 1
ATOM 911 C C . GLU A 1 117 ? -0.559 -9.841 15.181 1.00 90.50 117 GLU A C 1
ATOM 913 O O . GLU A 1 117 ? 0.265 -10.151 16.041 1.00 90.50 117 GLU A O 1
ATOM 918 N N . ASN A 1 118 ? -0.488 -8.687 14.511 1.00 88.19 118 ASN A N 1
ATOM 919 C CA . ASN A 1 118 ? 0.596 -7.713 14.617 1.00 88.19 118 ASN A CA 1
ATOM 920 C C . ASN A 1 118 ? 0.292 -6.585 15.621 1.00 88.19 118 ASN A C 1
ATOM 922 O O . ASN A 1 118 ? 1.125 -5.700 15.834 1.00 88.19 118 ASN A O 1
ATOM 926 N N . GLY A 1 119 ? -0.878 -6.611 16.268 1.00 91.81 119 GLY A N 1
ATOM 927 C CA . GLY A 1 119 ? -1.278 -5.676 17.312 1.00 91.81 119 GLY A CA 1
ATOM 928 C C . GLY A 1 119 ? -2.562 -4.927 16.978 1.00 91.81 119 GLY A C 1
ATOM 929 O O . GLY A 1 119 ? -3.516 -5.488 16.452 1.00 91.81 119 GLY A O 1
ATOM 930 N N . LEU A 1 120 ? -2.607 -3.650 17.352 1.00 92.62 120 LEU A N 1
ATOM 931 C CA . LEU A 1 120 ? -3.765 -2.795 17.104 1.00 92.62 120 LEU A CA 1
ATOM 932 C C . LEU A 1 120 ? -3.566 -1.990 15.827 1.00 92.62 120 LEU A C 1
ATOM 934 O O . LEU A 1 120 ? -2.440 -1.605 15.517 1.00 92.62 120 LEU A O 1
ATOM 938 N N . LEU A 1 121 ? -4.659 -1.718 15.133 1.00 90.62 121 LEU A N 1
ATOM 939 C CA . LEU A 1 121 ? -4.748 -0.781 14.023 1.00 90.62 121 LEU A CA 1
ATOM 940 C C . LEU A 1 121 ? -6.064 -0.009 14.110 1.00 90.62 121 LEU A C 1
ATOM 942 O O . LEU A 1 121 ? -7.019 -0.454 14.741 1.00 90.62 121 LEU A O 1
ATOM 946 N N . SER A 1 122 ? -6.098 1.176 13.526 1.00 87.94 122 SER A N 1
ATOM 947 C CA . SER A 1 122 ? -7.290 2.004 13.425 1.00 87.94 122 SER A CA 1
ATOM 948 C C . SER A 1 122 ? -7.734 2.115 11.976 1.00 87.94 122 SER A C 1
ATOM 950 O O . SER A 1 122 ? -6.935 1.931 11.063 1.00 87.94 122 SER A O 1
ATOM 952 N N . THR A 1 123 ? -9.011 2.398 11.766 1.00 84.25 123 THR A N 1
ATOM 953 C CA . THR A 1 123 ? -9.540 2.793 10.461 1.00 84.25 123 THR A CA 1
ATOM 954 C C . THR A 1 123 ? -10.751 3.692 10.676 1.00 84.25 123 THR A C 1
ATOM 956 O O . THR A 1 123 ? -11.513 3.485 11.628 1.00 84.25 123 THR A O 1
ATOM 959 N N . GLU A 1 124 ? -10.932 4.711 9.839 1.00 78.06 124 GLU A N 1
ATOM 960 C CA . GLU A 1 124 ? -12.174 5.484 9.847 1.00 78.06 124 GLU A CA 1
ATOM 961 C C . GLU A 1 124 ? -13.333 4.562 9.435 1.00 78.06 124 GLU A C 1
ATOM 963 O O . GLU A 1 124 ? -13.334 3.958 8.365 1.00 78.06 124 GLU A O 1
ATOM 968 N N . LEU A 1 125 ? -14.342 4.459 10.298 1.00 65.75 125 LEU A N 1
ATOM 969 C CA . LEU A 1 125 ? -15.523 3.599 10.176 1.00 65.75 125 LEU A CA 1
ATOM 970 C C . LEU A 1 125 ? -16.489 4.060 9.068 1.00 65.75 125 LEU A C 1
ATOM 972 O O . LEU A 1 125 ? -17.624 3.592 8.999 1.00 65.75 125 LEU A O 1
ATOM 976 N N . LEU A 1 126 ? -16.094 5.012 8.220 1.00 53.06 126 LEU A N 1
ATOM 977 C CA . LEU A 1 126 ? -16.947 5.527 7.158 1.00 53.06 126 LEU A CA 1
ATOM 978 C C . LEU A 1 126 ? -17.264 4.377 6.179 1.00 53.06 126 LEU A C 1
ATOM 980 O O . LEU A 1 126 ? -16.446 3.992 5.348 1.00 53.06 126 LEU A O 1
ATOM 984 N N . SER A 1 127 ? -18.479 3.828 6.309 1.00 49.38 127 SER A N 1
ATOM 985 C CA . SER A 1 127 ? -19.161 2.805 5.485 1.00 49.38 127 SER A CA 1
ATOM 986 C C . SER A 1 127 ? -18.691 1.335 5.519 1.00 49.38 127 SER A C 1
ATOM 988 O O . SER A 1 127 ? -19.365 0.487 4.954 1.00 49.38 127 SER A O 1
ATOM 990 N N . SER A 1 128 ? -17.610 0.949 6.198 1.00 55.16 128 SER A N 1
ATOM 991 C CA . SER A 1 128 ? -16.838 -0.215 5.722 1.00 55.16 128 SER A CA 1
ATOM 992 C C . SER A 1 128 ? -16.786 -1.514 6.542 1.00 55.16 128 SER A C 1
ATOM 994 O O . SER A 1 128 ? -16.024 -2.408 6.178 1.00 55.16 128 SER A O 1
ATOM 996 N N . ILE A 1 129 ? -17.578 -1.703 7.599 1.00 58.59 129 ILE A N 1
ATOM 997 C CA . ILE A 1 129 ? -17.734 -3.066 8.161 1.00 58.59 129 ILE A CA 1
ATOM 998 C C . ILE A 1 129 ? -18.885 -3.825 7.482 1.00 58.59 129 ILE A C 1
ATOM 1000 O O . ILE A 1 129 ? -18.824 -5.050 7.374 1.00 58.59 129 ILE A O 1
ATOM 1004 N N . ASP A 1 130 ? -19.890 -3.105 6.979 1.00 57.50 130 ASP A N 1
ATOM 1005 C CA . ASP A 1 130 ? -21.087 -3.707 6.385 1.00 57.50 130 ASP A CA 1
ATOM 1006 C C . ASP A 1 130 ? -21.165 -3.564 4.842 1.00 57.50 130 ASP A C 1
ATOM 1008 O O . ASP A 1 130 ? -21.772 -4.434 4.222 1.00 57.50 130 ASP A O 1
ATOM 1012 N N . ASP A 1 131 ? -20.494 -2.579 4.209 1.00 53.44 131 ASP A N 1
ATOM 1013 C CA . ASP A 1 131 ? -20.465 -2.386 2.739 1.00 53.44 131 ASP A CA 1
ATOM 1014 C C . ASP A 1 131 ? -19.066 -2.658 2.132 1.00 53.44 131 ASP A C 1
ATOM 1016 O O . ASP A 1 131 ? -18.304 -1.736 1.838 1.00 53.44 131 ASP A O 1
ATOM 1020 N N . ASP A 1 132 ? -18.705 -3.935 1.956 1.00 57.69 132 ASP A N 1
ATOM 1021 C CA . ASP A 1 132 ? -17.543 -4.426 1.176 1.00 57.69 132 ASP A CA 1
ATOM 1022 C C . ASP A 1 132 ? -16.128 -3.915 1.567 1.00 57.69 132 ASP A C 1
ATOM 1024 O O . ASP A 1 132 ? -15.132 -4.264 0.926 1.00 57.69 132 ASP A O 1
ATOM 1028 N N . GLY A 1 133 ? -15.987 -3.145 2.648 1.00 61.44 133 GLY A N 1
ATOM 1029 C CA . GLY A 1 133 ? -14.693 -2.694 3.169 1.00 61.44 133 GLY A CA 1
ATOM 1030 C C . GLY A 1 133 ? -14.266 -1.289 2.720 1.00 61.44 133 GLY A C 1
ATOM 1031 O O . GLY A 1 133 ? -14.798 -0.739 1.756 1.00 61.44 133 GLY A O 1
ATOM 1032 N N . PRO A 1 134 ? -13.262 -0.679 3.388 1.00 61.19 134 PRO A N 1
ATOM 1033 C CA . PRO A 1 134 ? -12.916 0.741 3.210 1.00 61.19 134 PRO A CA 1
ATOM 1034 C C . PRO A 1 134 ? -12.343 1.037 1.820 1.00 61.19 134 PRO A C 1
ATOM 1036 O O . PRO A 1 134 ? -12.219 2.193 1.415 1.00 61.19 134 PRO A O 1
ATOM 1039 N N . CYS A 1 135 ? -12.026 -0.026 1.082 1.00 71.38 135 CYS A N 1
ATOM 1040 C CA . CYS A 1 135 ? -11.306 -0.010 -0.177 1.00 71.38 135 CYS A CA 1
ATOM 1041 C C . CYS A 1 135 ? -12.075 -0.663 -1.321 1.00 71.38 135 CYS A C 1
ATOM 1043 O O . CYS A 1 135 ? -11.500 -0.859 -2.396 1.00 71.38 135 CYS A O 1
ATOM 1045 N N . CYS A 1 136 ? -13.358 -0.984 -1.124 1.00 66.75 136 CYS A N 1
ATOM 1046 C CA . CYS A 1 136 ? -14.175 -1.524 -2.199 1.00 66.75 136 CYS A CA 1
ATOM 1047 C C . CYS A 1 136 ? -14.188 -0.550 -3.388 1.00 66.75 136 CYS A C 1
ATOM 1049 O O . CYS A 1 136 ? -14.431 0.648 -3.233 1.00 66.75 136 CYS A O 1
ATOM 1051 N N . ASN A 1 137 ? -13.892 -1.065 -4.584 1.00 67.44 137 ASN A N 1
ATOM 1052 C CA . ASN A 1 137 ? -13.763 -0.308 -5.837 1.00 67.44 137 ASN A CA 1
ATOM 1053 C C . ASN A 1 137 ? -12.664 0.774 -5.867 1.00 67.44 137 ASN A C 1
ATOM 1055 O O . ASN A 1 137 ? -12.624 1.556 -6.818 1.00 67.44 137 ASN A O 1
ATOM 1059 N N . ARG A 1 138 ? -11.771 0.839 -4.869 1.00 73.88 138 ARG A N 1
ATOM 1060 C CA . ARG A 1 138 ? -10.661 1.813 -4.851 1.00 73.88 138 ARG A CA 1
ATOM 1061 C C . ARG A 1 138 ? -9.376 1.295 -5.478 1.00 73.88 138 ARG A C 1
ATOM 1063 O O . ARG A 1 138 ? -8.558 2.098 -5.905 1.00 73.88 138 ARG A O 1
ATOM 1070 N N . MET A 1 139 ? -9.206 -0.024 -5.537 1.00 78.81 139 MET A N 1
ATOM 1071 C CA . MET A 1 139 ? -8.024 -0.654 -6.111 1.00 78.81 139 MET A CA 1
ATOM 1072 C C . MET A 1 139 ? -8.279 -1.126 -7.546 1.00 78.81 139 MET A C 1
ATOM 1074 O O . MET A 1 139 ? -9.283 -1.770 -7.849 1.00 78.81 139 MET A O 1
ATOM 1078 N N . THR A 1 140 ? -7.339 -0.829 -8.432 1.00 84.75 140 THR A N 1
ATOM 1079 C CA . THR A 1 140 ? -7.340 -1.258 -9.823 1.00 84.75 140 THR A CA 1
ATOM 1080 C C . THR A 1 140 ? -7.176 -2.780 -9.903 1.00 84.75 140 THR A C 1
ATOM 1082 O O . THR A 1 140 ? -6.297 -3.346 -9.243 1.00 84.75 140 THR A O 1
ATOM 1085 N N . PRO A 1 141 ? -7.980 -3.480 -10.728 1.00 88.56 141 PRO A N 1
ATOM 1086 C CA . PRO A 1 141 ? -7.987 -4.944 -10.723 1.00 88.56 141 PRO A CA 1
ATOM 1087 C C . PRO A 1 141 ? -6.641 -5.596 -11.070 1.00 88.56 141 PRO A C 1
ATOM 1089 O O . PRO A 1 141 ? -6.348 -6.690 -10.590 1.00 88.56 141 PRO A O 1
ATOM 1092 N N . HIS A 1 142 ? -5.798 -4.953 -11.892 1.00 89.88 142 HIS A N 1
ATOM 1093 C CA . HIS A 1 142 ? -4.475 -5.501 -12.210 1.00 89.88 142 HIS A CA 1
ATOM 1094 C C . HIS A 1 142 ? -3.542 -5.458 -10.995 1.00 89.88 142 HIS A C 1
ATOM 1096 O O . HIS A 1 142 ? -2.868 -6.450 -10.729 1.00 89.88 142 HIS A O 1
ATOM 1102 N N . LEU A 1 143 ? -3.551 -4.369 -10.216 1.00 89.62 143 LEU A N 1
ATOM 1103 C CA . LEU A 1 143 ? -2.782 -4.290 -8.971 1.00 89.62 143 LEU A CA 1
ATOM 1104 C C . LEU A 1 143 ? -3.300 -5.278 -7.928 1.00 89.62 143 LEU A C 1
ATOM 1106 O O . LEU A 1 143 ? -2.491 -5.972 -7.316 1.00 89.62 143 LEU A O 1
ATOM 1110 N N . GLU A 1 144 ? -4.620 -5.421 -7.776 1.00 91.19 144 GLU A N 1
ATOM 1111 C CA . GLU A 1 144 ? -5.195 -6.446 -6.896 1.00 91.19 144 GLU A CA 1
ATOM 1112 C C . GLU A 1 144 ? -4.674 -7.843 -7.251 1.00 91.19 144 GLU A C 1
ATOM 1114 O O . GLU A 1 144 ? -4.168 -8.571 -6.392 1.00 91.19 144 GLU A O 1
ATOM 1119 N N . LYS A 1 145 ? -4.776 -8.220 -8.531 1.00 94.38 145 LYS A N 1
ATOM 1120 C CA . LYS A 1 145 ? -4.305 -9.519 -9.023 1.00 94.38 145 LYS A CA 1
ATOM 1121 C C . LYS A 1 145 ? -2.808 -9.699 -8.813 1.00 94.38 145 LYS A C 1
ATOM 1123 O O . LYS A 1 145 ? -2.379 -10.816 -8.533 1.00 94.38 145 LYS A O 1
ATOM 1128 N N . LEU A 1 146 ? -2.022 -8.630 -8.923 1.00 95.31 146 LEU A N 1
ATOM 1129 C CA . LEU A 1 146 ? -0.584 -8.670 -8.683 1.00 95.31 146 LEU A CA 1
ATOM 1130 C C . LEU A 1 146 ? -0.274 -8.934 -7.206 1.00 95.31 146 LEU A C 1
ATOM 1132 O O . LEU A 1 146 ? 0.541 -9.805 -6.913 1.00 95.31 146 LEU A O 1
ATOM 1136 N N . PHE A 1 147 ? -0.965 -8.268 -6.275 1.00 95.56 147 PHE A N 1
ATOM 1137 C CA . PHE A 1 147 ? -0.838 -8.563 -4.845 1.00 95.56 147 PHE A CA 1
ATOM 1138 C C . PHE A 1 147 ? -1.229 -10.006 -4.529 1.00 95.56 147 PHE A C 1
ATOM 1140 O O . PHE A 1 147 ? -0.453 -10.712 -3.895 1.00 95.56 147 PHE A O 1
ATOM 1147 N N . ARG A 1 148 ? -2.364 -10.490 -5.046 1.00 95.38 148 ARG A N 1
ATOM 1148 C CA . ARG A 1 148 ? -2.789 -11.890 -4.858 1.00 95.38 148 ARG A CA 1
ATOM 1149 C C . ARG A 1 148 ? -1.814 -12.896 -5.465 1.00 95.38 148 ARG A C 1
ATOM 1151 O O . ARG A 1 148 ? -1.581 -13.975 -4.921 1.00 95.38 148 ARG A O 1
ATOM 1158 N N . TYR A 1 149 ? -1.219 -12.555 -6.603 1.00 97.12 149 TYR A N 1
ATOM 1159 C CA . TYR A 1 149 ? -0.161 -13.360 -7.196 1.00 97.12 149 TYR A CA 1
ATOM 1160 C C . TYR A 1 149 ? 1.067 -13.422 -6.275 1.00 97.12 149 TYR A C 1
ATOM 1162 O O . TYR A 1 149 ? 1.626 -14.504 -6.089 1.00 97.12 149 TYR A O 1
ATOM 1170 N N . ILE A 1 150 ? 1.455 -12.305 -5.655 1.00 97.56 150 ILE A N 1
ATOM 1171 C CA . ILE A 1 150 ? 2.547 -12.261 -4.676 1.00 97.56 150 ILE A CA 1
ATOM 1172 C C . ILE A 1 150 ? 2.189 -13.033 -3.399 1.00 97.56 150 ILE A C 1
ATOM 1174 O O . ILE A 1 150 ? 3.038 -13.773 -2.918 1.00 97.56 150 ILE A O 1
ATOM 1178 N N . GLU A 1 151 ? 0.959 -12.955 -2.880 1.00 95.94 151 GLU A N 1
ATOM 1179 C CA . GLU A 1 151 ? 0.518 -13.770 -1.730 1.00 95.94 151 GLU A CA 1
ATOM 1180 C C . GLU A 1 151 ? 0.748 -15.268 -1.986 1.00 95.94 151 GLU A C 1
ATOM 1182 O O . GLU A 1 151 ? 1.216 -15.998 -1.113 1.00 95.94 151 GLU A O 1
ATOM 1187 N N . LYS A 1 152 ? 0.466 -15.726 -3.211 1.00 96.12 152 LYS A N 1
ATOM 1188 C CA . LYS A 1 152 ? 0.630 -17.128 -3.607 1.00 96.12 152 LYS A CA 1
ATOM 1189 C C . LYS A 1 152 ? 2.088 -17.524 -3.867 1.00 96.12 152 LYS A C 1
ATOM 1191 O O . LYS A 1 152 ? 2.471 -18.651 -3.560 1.00 96.12 152 LYS A O 1
ATOM 1196 N N . ASN A 1 153 ? 2.879 -16.646 -4.485 1.00 96.69 153 ASN A N 1
ATOM 1197 C CA . ASN A 1 153 ? 4.211 -16.981 -5.012 1.00 96.69 153 ASN A CA 1
ATOM 1198 C C . ASN A 1 153 ? 5.377 -16.385 -4.200 1.00 96.69 153 ASN A C 1
ATOM 1200 O O . ASN A 1 153 ? 6.541 -16.674 -4.474 1.00 96.69 153 ASN A O 1
ATOM 1204 N N . GLY A 1 154 ? 5.088 -15.539 -3.213 1.00 96.31 154 GLY A N 1
ATOM 1205 C CA . GLY A 1 154 ? 6.044 -14.843 -2.348 1.00 96.31 154 GLY A CA 1
ATOM 1206 C C . GLY A 1 154 ? 6.704 -13.608 -2.970 1.00 96.31 154 GLY A C 1
ATOM 1207 O O . GLY A 1 154 ? 7.151 -12.730 -2.235 1.00 96.31 154 GLY A O 1
ATOM 1208 N N . LYS A 1 155 ? 6.778 -13.517 -4.302 1.00 96.88 155 LYS A N 1
ATOM 1209 C CA . LYS A 1 155 ? 7.347 -12.371 -5.025 1.00 96.88 155 LYS A CA 1
ATOM 1210 C C . LYS A 1 155 ? 6.830 -12.284 -6.459 1.00 96.88 155 LYS A C 1
ATOM 1212 O O . LYS A 1 155 ? 6.329 -13.271 -6.994 1.00 96.88 155 LYS A O 1
ATOM 1217 N N . ALA A 1 156 ? 7.025 -11.127 -7.080 1.00 97.81 156 ALA A N 1
ATOM 1218 C CA . ALA A 1 156 ? 6.808 -10.911 -8.506 1.00 97.81 156 ALA A CA 1
ATOM 1219 C C . ALA A 1 156 ? 7.906 -10.020 -9.088 1.00 97.81 156 ALA A C 1
ATOM 1221 O O . ALA A 1 156 ? 8.472 -9.180 -8.381 1.00 97.81 156 ALA A O 1
ATOM 1222 N N . ARG A 1 157 ? 8.185 -10.170 -10.383 1.00 97.50 157 ARG A N 1
ATOM 1223 C CA . ARG A 1 157 ? 8.974 -9.185 -11.125 1.00 97.50 157 ARG A CA 1
ATOM 1224 C C . ARG A 1 157 ? 8.031 -8.131 -11.684 1.00 97.50 157 ARG A C 1
ATOM 1226 O O . ARG A 1 157 ? 7.063 -8.459 -12.366 1.00 97.50 157 ARG A O 1
ATOM 1233 N N . VAL A 1 158 ? 8.304 -6.860 -11.409 1.00 95.44 158 VAL A N 1
ATOM 1234 C CA . VAL A 1 158 ? 7.450 -5.739 -11.825 1.00 95.44 158 VAL A CA 1
ATOM 1235 C C . VAL A 1 158 ? 8.250 -4.699 -12.587 1.00 95.44 158 VAL A C 1
ATOM 1237 O O . VAL A 1 158 ? 9.416 -4.483 -12.285 1.00 95.44 158 VAL A O 1
ATOM 1240 N N . LEU A 1 159 ? 7.618 -4.034 -13.548 1.00 94.12 159 LEU A N 1
ATOM 1241 C CA . LEU A 1 159 ? 8.105 -2.835 -14.216 1.00 94.12 159 LEU A CA 1
ATOM 1242 C C . LEU A 1 159 ? 7.441 -1.614 -13.584 1.00 94.12 159 LEU A C 1
ATOM 1244 O O . LEU A 1 159 ? 6.249 -1.383 -13.786 1.00 94.12 159 LEU A O 1
ATOM 1248 N N . ALA A 1 160 ? 8.220 -0.828 -12.849 1.00 91.31 160 ALA A N 1
ATOM 1249 C CA . ALA A 1 160 ? 7.788 0.442 -12.288 1.00 91.31 160 ALA A CA 1
ATOM 1250 C C . ALA A 1 160 ? 8.122 1.570 -13.274 1.00 91.31 160 ALA A C 1
ATOM 1252 O O . ALA A 1 160 ? 9.293 1.860 -13.529 1.00 91.31 160 ALA A O 1
ATOM 1253 N N . THR A 1 161 ? 7.101 2.188 -13.862 1.00 90.25 161 THR A N 1
ATOM 1254 C CA . THR A 1 161 ? 7.269 3.326 -14.776 1.00 90.25 161 THR A CA 1
ATOM 1255 C C . THR A 1 161 ? 7.504 4.596 -13.971 1.00 90.25 161 THR A C 1
ATOM 1257 O O . THR A 1 161 ? 6.701 4.926 -13.101 1.00 90.25 161 THR A O 1
ATOM 1260 N N . VAL A 1 162 ? 8.592 5.314 -14.248 1.00 88.44 162 VAL A N 1
ATOM 1261 C CA . VAL A 1 162 ? 9.055 6.430 -13.411 1.00 88.44 162 VAL A CA 1
ATOM 1262 C C . VAL A 1 162 ? 8.744 7.784 -14.045 1.00 88.44 162 VAL A C 1
ATOM 1264 O O . VAL A 1 162 ? 8.902 7.958 -15.255 1.00 88.44 162 VAL A O 1
ATOM 1267 N N . TYR A 1 163 ? 8.329 8.761 -13.239 1.00 85.12 163 TYR A N 1
ATOM 1268 C CA . TYR A 1 163 ? 8.045 10.127 -13.686 1.00 85.12 163 TYR A CA 1
ATOM 1269 C C . TYR A 1 163 ? 8.449 11.152 -12.622 1.00 85.12 163 TYR A C 1
ATOM 1271 O O . TYR A 1 163 ? 8.066 11.036 -11.460 1.00 85.12 163 TYR A O 1
ATOM 1279 N N . ASP A 1 164 ? 9.214 12.164 -13.019 1.00 84.19 164 ASP A N 1
ATOM 1280 C CA . ASP A 1 164 ? 9.542 13.315 -12.179 1.00 84.19 164 ASP A CA 1
ATOM 1281 C C . ASP A 1 164 ? 8.414 14.353 -12.271 1.00 84.19 164 ASP A C 1
ATOM 1283 O O . ASP A 1 164 ? 8.155 14.909 -13.343 1.00 84.19 164 ASP A O 1
ATOM 1287 N N . LEU A 1 165 ? 7.751 14.618 -11.141 1.00 76.88 165 LEU A N 1
ATOM 1288 C CA . LEU A 1 165 ? 6.643 15.574 -11.058 1.00 76.88 165 LEU A CA 1
ATOM 1289 C C . LEU A 1 165 ? 7.117 17.032 -11.145 1.00 76.88 165 LEU A C 1
ATOM 1291 O O . LEU A 1 165 ? 6.383 17.885 -11.639 1.00 76.88 165 LEU A O 1
ATOM 1295 N N . ASN A 1 166 ? 8.337 17.327 -10.693 1.00 79.44 166 ASN A N 1
ATOM 1296 C CA . ASN A 1 166 ? 8.876 18.686 -10.662 1.00 79.44 166 ASN A CA 1
ATOM 1297 C C . ASN A 1 166 ? 9.279 19.161 -12.055 1.00 79.44 166 ASN A C 1
ATOM 1299 O O . ASN A 1 166 ? 9.035 20.307 -12.434 1.00 79.44 166 ASN A O 1
ATOM 1303 N N . SER A 1 167 ? 9.911 18.275 -12.821 1.00 82.38 167 SER A N 1
ATOM 1304 C CA . SER A 1 167 ? 10.390 18.589 -14.167 1.00 82.38 167 SER A CA 1
ATOM 1305 C C . SER A 1 167 ? 9.503 18.035 -15.285 1.00 82.38 167 SER A C 1
ATOM 1307 O O . SER A 1 167 ? 9.787 18.274 -16.458 1.00 82.38 167 SER A O 1
ATOM 1309 N N . ASN A 1 168 ? 8.405 17.361 -14.928 1.00 83.12 168 ASN A N 1
ATOM 1310 C CA . ASN A 1 168 ? 7.407 16.796 -15.834 1.00 83.12 168 ASN A CA 1
ATOM 1311 C C . ASN A 1 168 ? 8.001 15.907 -16.936 1.00 83.12 168 ASN A C 1
ATOM 1313 O O . ASN A 1 168 ? 7.666 16.039 -18.116 1.00 83.12 168 ASN A O 1
ATOM 1317 N N . LYS A 1 169 ? 8.917 15.011 -16.564 1.00 86.81 169 LYS A N 1
ATOM 1318 C CA . LYS A 1 169 ? 9.622 14.153 -17.523 1.00 86.81 169 LYS A CA 1
ATOM 1319 C C . LYS A 1 169 ? 9.905 12.764 -16.973 1.00 86.81 169 LYS A C 1
ATOM 1321 O O . LYS A 1 169 ? 9.938 12.528 -15.769 1.00 86.81 169 LYS A O 1
ATOM 1326 N N . SER A 1 170 ? 10.158 11.852 -17.901 1.00 88.12 170 SER A N 1
ATOM 1327 C CA . SER A 1 170 ? 10.668 10.513 -17.638 1.00 88.12 170 SER A CA 1
ATOM 1328 C C . SER A 1 170 ? 11.958 10.348 -18.439 1.00 88.12 170 SER A C 1
ATOM 1330 O O . SER A 1 170 ? 11.918 10.194 -19.658 1.00 88.12 170 SER A O 1
ATOM 1332 N N . ASP A 1 171 ? 13.111 10.479 -17.780 1.00 89.94 171 ASP A N 1
ATOM 1333 C CA . ASP A 1 171 ? 14.424 10.398 -18.425 1.00 89.94 171 ASP A CA 1
ATOM 1334 C C . ASP A 1 171 ? 15.412 9.515 -17.644 1.00 89.94 171 ASP A C 1
ATOM 1336 O O . ASP A 1 171 ? 15.092 8.925 -16.608 1.00 89.94 171 ASP A O 1
ATOM 1340 N N . THR A 1 172 ? 16.618 9.350 -18.186 1.00 91.62 172 THR A N 1
ATOM 1341 C CA . THR A 1 172 ? 17.640 8.478 -17.592 1.00 91.62 172 THR A CA 1
ATOM 1342 C C . THR A 1 172 ? 18.129 8.992 -16.237 1.00 91.62 172 THR A C 1
ATOM 1344 O O . THR A 1 172 ? 18.557 8.195 -15.403 1.00 91.62 172 THR A O 1
ATOM 1347 N N . VAL A 1 173 ? 18.028 10.302 -15.980 1.00 90.38 173 VAL A N 1
ATOM 1348 C CA . VAL A 1 173 ? 18.338 10.897 -14.674 1.00 90.38 173 VAL A CA 1
ATOM 1349 C C . VAL A 1 173 ? 17.269 10.486 -13.663 1.00 90.38 173 VAL A C 1
ATOM 1351 O O . VAL A 1 173 ? 17.613 10.017 -12.578 1.00 90.38 173 VAL A O 1
ATOM 1354 N N . THR A 1 174 ? 15.989 10.572 -14.038 1.00 87.62 174 THR A N 1
ATOM 1355 C CA . THR A 1 174 ? 14.857 10.076 -13.243 1.00 87.62 174 THR A CA 1
ATOM 1356 C C . THR A 1 174 ? 15.007 8.584 -12.932 1.00 87.62 174 THR A C 1
ATOM 1358 O O . THR A 1 174 ? 14.915 8.191 -11.769 1.00 87.62 174 THR A O 1
ATOM 1361 N N . GLN A 1 175 ? 15.301 7.745 -13.935 1.00 89.75 175 GLN A N 1
ATOM 1362 C CA . GLN A 1 175 ? 15.553 6.311 -13.726 1.00 89.75 175 GLN A CA 1
ATOM 1363 C C . GLN A 1 175 ? 16.702 6.063 -12.748 1.00 89.75 175 GLN A C 1
ATOM 1365 O O . GLN A 1 175 ? 16.553 5.273 -11.820 1.00 89.75 175 GLN A O 1
ATOM 1370 N N . GLN A 1 176 ? 17.844 6.734 -12.917 1.00 90.31 176 GLN A N 1
ATOM 1371 C CA . GLN A 1 176 ? 18.987 6.518 -12.033 1.00 90.31 176 GLN A CA 1
ATOM 1372 C C . GLN A 1 176 ? 18.685 6.955 -10.595 1.00 90.31 176 GLN A C 1
ATOM 1374 O O . GLN A 1 176 ? 19.129 6.307 -9.646 1.00 90.31 176 GLN A O 1
ATOM 1379 N N . PHE A 1 177 ? 17.918 8.032 -10.418 1.00 87.00 177 PHE A N 1
ATOM 1380 C CA . PHE A 1 177 ? 17.490 8.479 -9.098 1.00 87.00 177 PHE A CA 1
ATOM 1381 C C . PHE A 1 177 ? 16.608 7.436 -8.408 1.00 87.00 177 PHE A C 1
ATOM 1383 O O . PHE A 1 177 ? 16.884 7.072 -7.264 1.00 87.00 177 PHE A O 1
ATOM 1390 N N . VAL A 1 178 ? 15.588 6.918 -9.100 1.00 87.62 178 VAL A N 1
ATOM 1391 C CA . VAL A 1 178 ? 14.713 5.879 -8.539 1.00 87.62 178 VAL A CA 1
ATOM 1392 C C . VAL A 1 178 ? 15.511 4.605 -8.263 1.00 87.62 178 VAL A C 1
ATOM 1394 O O . VAL A 1 178 ? 15.392 4.050 -7.177 1.00 87.62 178 VAL A O 1
ATOM 1397 N N . LEU A 1 179 ? 16.404 4.190 -9.166 1.00 89.31 179 LEU A N 1
ATOM 1398 C CA . LEU A 1 179 ? 17.288 3.040 -8.956 1.00 89.31 179 LEU A CA 1
ATOM 1399 C C . LEU A 1 179 ? 18.130 3.189 -7.679 1.00 89.31 179 LEU A C 1
ATOM 1401 O O . LEU A 1 179 ? 18.226 2.260 -6.877 1.00 89.31 179 LEU A O 1
ATOM 1405 N N . ASN A 1 180 ? 18.701 4.374 -7.457 1.00 87.38 180 ASN A N 1
ATOM 1406 C CA . ASN A 1 180 ? 19.432 4.675 -6.230 1.00 87.38 180 ASN A CA 1
ATOM 1407 C C . ASN A 1 180 ? 18.509 4.641 -5.004 1.00 87.38 180 ASN A C 1
ATOM 1409 O O . ASN A 1 180 ? 18.894 4.084 -3.980 1.00 87.38 180 ASN A O 1
ATOM 1413 N N . ALA A 1 181 ? 17.291 5.182 -5.112 1.00 85.19 181 ALA A N 1
ATOM 1414 C CA . ALA A 1 181 ? 16.315 5.177 -4.028 1.00 85.19 181 ALA A CA 1
ATOM 1415 C C . ALA A 1 181 ? 15.915 3.753 -3.606 1.00 85.19 181 ALA A C 1
ATOM 1417 O O . ALA A 1 181 ? 15.837 3.497 -2.406 1.00 85.19 181 ALA A O 1
ATOM 1418 N N . LEU A 1 182 ? 15.746 2.827 -4.560 1.00 88.06 182 LEU A N 1
ATOM 1419 C CA . LEU A 1 182 ? 15.486 1.407 -4.282 1.00 88.06 182 LEU A CA 1
ATOM 1420 C C . LEU A 1 182 ? 16.655 0.753 -3.535 1.00 88.06 182 LEU A C 1
ATOM 1422 O O . LEU A 1 182 ? 16.440 0.026 -2.570 1.00 88.06 182 LEU A O 1
ATOM 1426 N N . ASN A 1 183 ? 17.894 1.062 -3.929 1.00 84.00 183 ASN A N 1
ATOM 1427 C CA . ASN A 1 183 ? 19.098 0.542 -3.269 1.00 84.00 183 ASN A CA 1
ATOM 1428 C C . ASN A 1 183 ? 19.307 1.099 -1.851 1.00 84.00 183 ASN A C 1
ATOM 1430 O O . ASN A 1 183 ? 19.997 0.482 -1.042 1.00 84.00 183 ASN A O 1
ATOM 1434 N N . THR A 1 184 ? 18.740 2.269 -1.551 1.00 84.75 184 THR A N 1
ATOM 1435 C CA . THR A 1 184 ? 18.801 2.906 -0.225 1.00 84.75 184 THR A CA 1
ATOM 1436 C C . THR A 1 184 ? 17.499 2.784 0.565 1.00 84.75 184 THR A C 1
ATOM 1438 O O . THR A 1 184 ? 17.340 3.463 1.581 1.00 84.75 184 THR A O 1
ATOM 1441 N N . ALA A 1 185 ? 16.545 1.977 0.096 1.00 84.06 185 ALA A N 1
ATOM 1442 C CA . ALA A 1 185 ? 15.288 1.780 0.797 1.00 84.06 185 ALA A CA 1
ATOM 1443 C C . ALA A 1 185 ? 15.535 1.152 2.186 1.00 84.06 185 ALA A C 1
ATOM 1445 O O . ALA A 1 185 ? 16.508 0.412 2.371 1.00 84.06 185 ALA A O 1
ATOM 1446 N N . PRO A 1 186 ? 14.676 1.434 3.185 1.00 86.38 186 PRO A N 1
ATOM 1447 C CA . PRO A 1 186 ? 14.759 0.785 4.489 1.00 86.38 186 PRO A CA 1
ATOM 1448 C C . PRO A 1 186 ? 14.801 -0.742 4.361 1.00 86.38 186 PRO A C 1
ATOM 1450 O O . PRO A 1 186 ? 14.058 -1.313 3.569 1.00 86.38 186 PRO A O 1
ATOM 1453 N N . SER A 1 187 ? 15.611 -1.404 5.192 1.00 87.38 187 SER A N 1
ATOM 1454 C CA . SER A 1 187 ? 15.913 -2.844 5.091 1.00 87.38 187 SER A CA 1
ATOM 1455 C C . SER A 1 187 ? 14.709 -3.784 5.201 1.00 87.38 187 SER A C 1
ATOM 1457 O O . SER A 1 187 ? 14.826 -4.964 4.870 1.00 87.38 187 SER A O 1
ATOM 1459 N N . LYS A 1 188 ? 13.560 -3.288 5.677 1.00 88.44 188 LYS A N 1
ATOM 1460 C CA . LYS A 1 188 ? 12.311 -4.053 5.689 1.00 88.44 188 LYS A CA 1
ATOM 1461 C C . LYS A 1 188 ? 11.737 -4.275 4.285 1.00 88.44 188 LYS A C 1
ATOM 1463 O O . LYS A 1 188 ? 11.066 -5.276 4.082 1.00 88.44 188 LYS A O 1
ATOM 1468 N N . TYR A 1 189 ? 12.030 -3.387 3.332 1.00 90.88 189 TYR A N 1
ATOM 1469 C CA . TYR A 1 189 ? 11.635 -3.536 1.934 1.00 90.88 189 TYR A CA 1
ATOM 1470 C C . TYR A 1 189 ? 12.739 -4.246 1.162 1.00 90.88 189 TYR A C 1
ATOM 1472 O O . TYR A 1 189 ? 13.911 -3.868 1.211 1.00 90.88 189 TYR A O 1
ATOM 1480 N N . ARG A 1 190 ? 12.360 -5.300 0.450 1.00 91.38 190 ARG A N 1
ATOM 1481 C CA . ARG A 1 190 ? 13.267 -6.158 -0.306 1.00 91.38 190 ARG A CA 1
ATOM 1482 C C . ARG A 1 190 ? 13.106 -5.891 -1.792 1.00 91.38 190 ARG A C 1
ATOM 1484 O O . ARG A 1 190 ? 12.144 -6.342 -2.410 1.00 91.38 190 ARG A O 1
ATOM 1491 N N . PHE A 1 191 ? 14.070 -5.170 -2.350 1.00 93.31 191 PHE A N 1
ATOM 1492 C CA . PHE A 1 191 ? 14.221 -4.968 -3.787 1.00 93.31 191 PHE A CA 1
ATOM 1493 C C . PHE A 1 191 ? 15.405 -5.793 -4.275 1.00 93.31 191 PHE A C 1
ATOM 1495 O O . PHE A 1 191 ? 16.486 -5.741 -3.687 1.00 93.31 191 PHE A O 1
ATOM 1502 N N . SER A 1 192 ? 15.220 -6.568 -5.342 1.00 94.31 192 SER A N 1
ATOM 1503 C CA . SER A 1 192 ? 16.315 -7.344 -5.931 1.00 94.31 192 SER A CA 1
ATOM 1504 C C . SER A 1 192 ? 16.268 -7.344 -7.454 1.00 94.31 192 SER A C 1
ATOM 1506 O O . SER A 1 192 ? 15.230 -7.082 -8.056 1.00 94.31 192 SER A O 1
ATOM 1508 N N . ASN A 1 193 ? 17.424 -7.589 -8.076 1.00 94.75 193 ASN A N 1
ATOM 1509 C CA . ASN A 1 193 ? 17.596 -7.606 -9.531 1.00 94.75 193 ASN A CA 1
ATOM 1510 C C . ASN A 1 193 ? 17.041 -6.358 -10.256 1.00 94.75 193 ASN A C 1
ATOM 1512 O O . ASN A 1 193 ? 16.310 -6.524 -11.243 1.00 94.75 193 ASN A O 1
ATOM 1516 N N . PRO A 1 194 ? 17.336 -5.126 -9.781 1.00 93.94 194 PRO A N 1
ATOM 1517 C CA . PRO A 1 194 ? 16.838 -3.934 -10.440 1.00 93.94 194 PRO A CA 1
ATOM 1518 C C . PRO A 1 194 ? 17.538 -3.733 -11.792 1.00 93.94 194 PRO A C 1
ATOM 1520 O O . PRO A 1 194 ? 18.760 -3.841 -11.905 1.00 93.94 194 PRO A O 1
ATOM 1523 N N . GLU A 1 195 ? 16.759 -3.429 -12.820 1.00 94.12 195 GLU A N 1
ATOM 1524 C CA . GLU A 1 195 ? 17.196 -3.323 -14.209 1.00 94.12 195 GLU A CA 1
ATOM 1525 C C . GLU A 1 195 ? 16.518 -2.122 -14.868 1.00 94.12 195 GLU A C 1
ATOM 1527 O O . GLU A 1 195 ? 15.301 -1.957 -14.785 1.00 94.12 195 GLU A O 1
ATOM 1532 N N . VAL A 1 196 ? 17.293 -1.272 -15.541 1.00 92.69 196 VAL A N 1
ATOM 1533 C CA . VAL A 1 196 ? 16.726 -0.183 -16.345 1.00 92.69 196 VAL A CA 1
ATOM 1534 C C . VAL A 1 196 ? 16.071 -0.761 -17.596 1.00 92.69 196 VAL A C 1
ATOM 1536 O O . VAL A 1 196 ? 16.688 -1.521 -18.337 1.00 92.69 196 VAL A O 1
ATOM 1539 N N . MET A 1 197 ? 14.819 -0.394 -17.846 1.00 90.56 197 MET A N 1
ATOM 1540 C CA . MET A 1 197 ? 14.051 -0.897 -18.983 1.00 90.56 197 MET A CA 1
ATOM 1541 C C . MET A 1 197 ? 13.239 0.223 -19.637 1.00 90.56 197 MET A C 1
ATOM 1543 O O . MET A 1 197 ? 12.938 1.252 -19.028 1.00 90.56 197 MET A O 1
ATOM 1547 N N . ALA A 1 198 ? 12.865 0.027 -20.901 1.00 86.50 198 ALA A N 1
ATOM 1548 C CA . ALA A 1 198 ? 11.835 0.859 -21.512 1.00 86.50 198 ALA A CA 1
ATOM 1549 C C . ALA A 1 198 ? 10.498 0.631 -20.789 1.00 86.50 198 ALA A C 1
ATOM 1551 O O . ALA A 1 198 ? 10.189 -0.496 -20.396 1.00 86.50 198 ALA A O 1
ATOM 1552 N N . SER A 1 199 ? 9.705 1.691 -20.614 1.00 85.50 199 SER A N 1
ATOM 1553 C CA . SER A 1 199 ? 8.339 1.532 -20.119 1.00 85.50 199 SER A CA 1
ATOM 1554 C C . SER A 1 199 ? 7.446 0.921 -21.204 1.00 85.50 199 SER A C 1
ATOM 1556 O O . SER A 1 199 ? 7.677 1.100 -22.402 1.00 85.50 199 SER A O 1
ATOM 1558 N N . SER A 1 200 ? 6.376 0.245 -20.782 1.00 76.62 200 SER A N 1
ATOM 1559 C CA . SER A 1 200 ? 5.242 -0.092 -21.648 1.00 76.62 200 SER A CA 1
ATOM 1560 C C . SER A 1 200 ? 4.467 1.153 -22.114 1.00 76.62 200 SER A C 1
ATOM 1562 O O . SER A 1 200 ? 3.668 1.066 -23.048 1.00 76.62 200 SER A O 1
ATOM 1564 N N . ILE A 1 201 ? 4.710 2.313 -21.493 1.00 79.56 201 ILE A N 1
ATOM 1565 C CA . ILE A 1 201 ? 4.124 3.603 -21.848 1.00 79.56 201 ILE A CA 1
ATOM 1566 C C . ILE A 1 201 ? 5.079 4.356 -22.792 1.00 79.56 201 ILE A C 1
ATOM 1568 O O . ILE A 1 201 ? 6.217 4.647 -22.410 1.00 79.56 201 ILE A O 1
ATOM 1572 N N . PRO A 1 202 ? 4.643 4.701 -24.023 1.00 79.62 202 PRO A N 1
ATOM 1573 C CA . PRO A 1 202 ? 5.485 5.395 -24.994 1.00 79.62 202 PRO A CA 1
ATOM 1574 C C . PRO A 1 202 ? 6.077 6.692 -24.442 1.00 79.62 202 PRO A C 1
ATOM 1576 O O . PRO A 1 202 ? 5.354 7.507 -23.879 1.00 79.62 202 PRO A O 1
ATOM 1579 N N . GLY A 1 203 ? 7.383 6.895 -24.633 1.00 82.19 203 GLY A N 1
ATOM 1580 C CA . GLY A 1 203 ? 8.095 8.090 -24.164 1.00 82.19 203 GLY A CA 1
ATOM 1581 C C . GLY A 1 203 ? 8.428 8.089 -22.670 1.00 82.19 203 GLY A C 1
ATOM 1582 O O . GLY A 1 203 ? 9.070 9.027 -22.207 1.00 82.19 203 GLY A O 1
ATOM 1583 N N . MET A 1 204 ? 8.037 7.046 -21.931 1.00 87.25 204 MET A N 1
ATOM 1584 C CA . MET A 1 204 ? 8.427 6.856 -20.540 1.00 87.25 204 MET A CA 1
ATOM 1585 C C . MET A 1 204 ? 9.475 5.762 -20.390 1.00 87.25 204 MET A C 1
ATOM 1587 O O . MET A 1 204 ? 9.661 4.868 -21.219 1.00 87.25 204 MET A O 1
ATOM 1591 N N . LEU A 1 205 ? 10.146 5.837 -19.261 1.00 91.56 205 LEU A N 1
ATOM 1592 C CA . LEU A 1 205 ? 11.193 4.947 -18.835 1.00 91.56 205 LEU A CA 1
ATOM 1593 C C . LEU A 1 205 ? 10.756 4.215 -17.563 1.00 91.56 205 LEU A C 1
ATOM 1595 O O . LEU A 1 205 ? 9.926 4.711 -16.799 1.00 91.56 205 LEU A O 1
ATOM 1599 N N . GLY A 1 206 ? 11.282 3.012 -17.343 1.00 91.69 206 GLY A N 1
ATOM 1600 C CA . GLY A 1 206 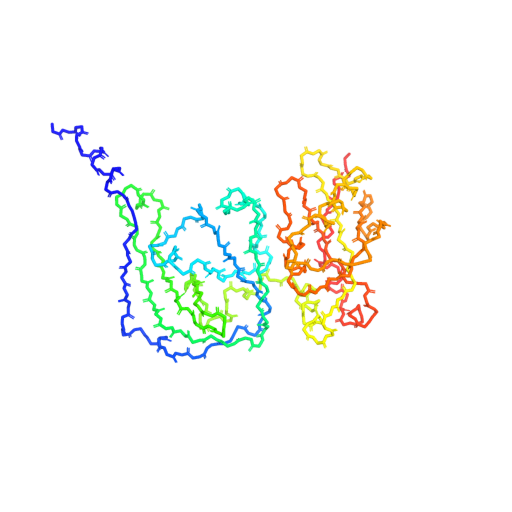? 10.918 2.201 -16.185 1.00 91.69 206 GLY A CA 1
ATOM 1601 C C . GLY A 1 206 ? 12.082 1.427 -15.586 1.00 91.69 206 GLY A C 1
ATOM 1602 O O . GLY A 1 206 ? 13.177 1.375 -16.144 1.00 91.69 206 GLY A O 1
ATOM 1603 N N . ILE A 1 207 ? 11.849 0.846 -14.419 1.00 93.75 207 ILE A N 1
ATOM 1604 C CA . ILE A 1 207 ? 12.800 -0.032 -13.741 1.00 93.75 207 ILE A CA 1
ATOM 1605 C C . ILE A 1 207 ? 12.089 -1.347 -13.483 1.00 93.75 207 ILE A C 1
ATOM 1607 O O . ILE A 1 207 ? 11.046 -1.362 -12.826 1.00 93.75 207 ILE A O 1
ATOM 1611 N N . ALA A 1 208 ? 12.637 -2.437 -14.010 1.00 95.56 208 ALA A N 1
ATOM 1612 C CA . ALA A 1 208 ? 12.207 -3.762 -13.615 1.00 95.56 208 ALA A CA 1
ATOM 1613 C C . ALA A 1 208 ? 12.897 -4.166 -12.320 1.00 95.56 208 ALA A C 1
ATOM 1615 O O . ALA A 1 208 ? 14.102 -3.986 -12.181 1.00 95.56 208 ALA A O 1
ATOM 1616 N N . VAL A 1 209 ? 12.146 -4.700 -11.370 1.00 96.25 209 VAL A N 1
ATOM 1617 C CA . VAL A 1 209 ? 12.657 -5.079 -10.054 1.00 96.25 209 VAL A CA 1
ATOM 1618 C C . VAL A 1 209 ? 11.812 -6.213 -9.487 1.00 96.25 209 VAL A C 1
ATOM 1620 O O . VAL A 1 209 ? 10.605 -6.278 -9.719 1.00 96.25 209 VAL A O 1
ATOM 1623 N N . ASP A 1 210 ? 12.449 -7.124 -8.761 1.00 97.31 210 ASP A N 1
ATOM 1624 C CA . ASP A 1 210 ? 11.754 -8.180 -8.033 1.00 97.31 210 ASP A CA 1
ATOM 1625 C C . ASP A 1 210 ? 11.317 -7.636 -6.669 1.00 97.31 210 ASP A C 1
ATOM 1627 O O . ASP A 1 210 ? 12.140 -7.081 -5.928 1.00 97.31 210 ASP A O 1
ATOM 1631 N N . VAL A 1 211 ? 10.038 -7.820 -6.339 1.00 96.81 211 VAL A N 1
ATOM 1632 C CA . VAL A 1 211 ? 9.398 -7.294 -5.125 1.00 96.81 211 VAL A CA 1
ATOM 1633 C C . VAL A 1 211 ? 8.574 -8.359 -4.410 1.00 96.81 211 VAL A C 1
ATOM 1635 O O . VAL A 1 211 ? 7.959 -9.216 -5.046 1.00 96.81 211 VAL A O 1
ATOM 1638 N N . ASP A 1 212 ? 8.550 -8.285 -3.081 1.00 97.00 212 ASP A N 1
ATOM 1639 C CA . ASP A 1 212 ? 7.510 -8.895 -2.250 1.00 97.00 212 ASP A CA 1
ATOM 1640 C C . ASP A 1 212 ? 6.346 -7.906 -2.032 1.00 97.00 212 ASP A C 1
ATOM 1642 O O . ASP A 1 212 ? 6.308 -6.825 -2.628 1.00 97.00 212 ASP A O 1
ATOM 1646 N N . ALA A 1 213 ? 5.364 -8.285 -1.212 1.00 95.44 213 ALA A N 1
ATOM 1647 C CA . ALA A 1 213 ? 4.151 -7.494 -1.041 1.00 95.44 213 ALA A CA 1
ATOM 1648 C C . ALA A 1 213 ? 4.426 -6.151 -0.341 1.00 95.44 213 ALA A C 1
ATOM 1650 O O . ALA A 1 213 ? 3.941 -5.120 -0.803 1.00 95.44 213 ALA A O 1
ATOM 1651 N N . ASP A 1 214 ? 5.256 -6.131 0.708 1.00 93.56 214 ASP A N 1
ATOM 1652 C CA . ASP A 1 214 ? 5.660 -4.894 1.389 1.00 93.56 214 ASP A CA 1
ATOM 1653 C C . ASP A 1 214 ? 6.410 -3.948 0.440 1.00 93.56 214 ASP A C 1
ATOM 1655 O O . ASP A 1 214 ? 6.133 -2.745 0.401 1.00 93.56 214 ASP A O 1
ATOM 1659 N N . SER A 1 215 ? 7.333 -4.481 -0.365 1.00 93.19 215 SER A N 1
ATOM 1660 C CA . SER A 1 215 ? 8.045 -3.720 -1.396 1.00 93.19 215 SER A CA 1
ATOM 1661 C C . SER A 1 215 ? 7.124 -3.197 -2.495 1.00 93.19 215 SER A C 1
ATOM 1663 O O . SER A 1 215 ? 7.342 -2.097 -3.002 1.00 93.19 215 SER A O 1
ATOM 1665 N N . LEU A 1 216 ? 6.087 -3.944 -2.879 1.00 93.50 216 LEU A N 1
ATOM 1666 C CA . LEU A 1 216 ? 5.113 -3.464 -3.855 1.00 93.50 216 LEU A CA 1
ATOM 1667 C C . LEU A 1 216 ? 4.269 -2.318 -3.278 1.00 93.50 216 LEU A C 1
ATOM 1669 O O . LEU A 1 216 ? 4.110 -1.301 -3.951 1.00 93.50 216 LEU A O 1
ATOM 1673 N N . VAL A 1 217 ? 3.802 -2.424 -2.026 1.00 90.38 217 VAL A N 1
ATOM 1674 C CA . VAL A 1 217 ? 3.113 -1.315 -1.335 1.00 90.38 217 VAL A CA 1
ATOM 1675 C C . VAL A 1 217 ? 4.017 -0.080 -1.266 1.00 90.38 217 VAL A C 1
ATOM 1677 O O . VAL A 1 217 ? 3.563 1.026 -1.552 1.00 90.38 217 VAL A O 1
ATOM 1680 N N . TYR A 1 218 ? 5.308 -0.255 -0.964 1.00 87.25 218 TYR A N 1
ATOM 1681 C CA . TYR A 1 218 ? 6.290 0.835 -0.991 1.00 87.25 218 TYR A CA 1
ATOM 1682 C C . TYR A 1 218 ? 6.366 1.533 -2.352 1.00 87.25 218 TYR A C 1
ATOM 1684 O O . TYR A 1 218 ? 6.415 2.762 -2.409 1.00 87.25 218 TYR A O 1
ATOM 1692 N N . LEU A 1 219 ? 6.407 0.764 -3.446 1.00 87.50 219 LEU A N 1
ATOM 1693 C CA . LEU A 1 219 ? 6.471 1.325 -4.796 1.00 87.50 219 LEU A CA 1
ATOM 1694 C C . LEU A 1 219 ? 5.210 2.115 -5.139 1.00 87.50 219 LEU A C 1
ATOM 1696 O O . LEU A 1 219 ? 5.325 3.186 -5.728 1.00 87.50 219 LEU A O 1
ATOM 1700 N N . VAL A 1 220 ? 4.031 1.622 -4.750 1.00 85.38 220 VAL A N 1
ATOM 1701 C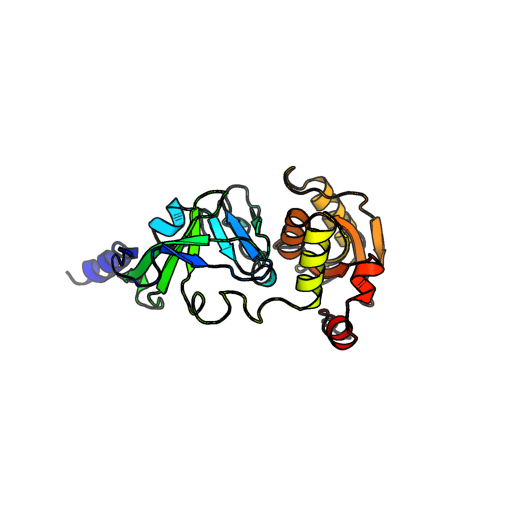 CA . VAL A 1 220 ? 2.771 2.360 -4.929 1.00 85.38 220 VAL A CA 1
ATOM 1702 C C . VAL A 1 220 ? 2.799 3.665 -4.127 1.00 85.38 220 VAL A C 1
ATOM 1704 O O . VAL A 1 220 ? 2.451 4.717 -4.657 1.00 85.38 220 VAL A O 1
ATOM 1707 N N . ALA A 1 221 ? 3.317 3.620 -2.898 1.00 78.31 221 ALA A N 1
ATOM 1708 C CA . ALA A 1 221 ? 3.449 4.772 -2.005 1.00 78.31 221 ALA A CA 1
ATOM 1709 C C . ALA A 1 221 ? 4.558 5.776 -2.395 1.00 78.31 221 ALA A C 1
ATOM 1711 O O . ALA A 1 221 ? 4.785 6.770 -1.699 1.00 78.31 221 ALA A O 1
ATOM 1712 N N . SER A 1 222 ? 5.329 5.507 -3.452 1.00 66.81 222 SER A N 1
ATOM 1713 C CA . SER A 1 222 ? 6.594 6.191 -3.740 1.00 66.81 222 SER A CA 1
ATOM 1714 C C . SER A 1 222 ? 6.461 7.702 -4.022 1.00 66.81 222 SER A C 1
ATOM 1716 O O . SER A 1 222 ? 5.980 8.109 -5.075 1.00 66.81 222 SER A O 1
ATOM 1718 N N . ARG A 1 223 ? 7.030 8.466 -3.073 1.00 58.84 223 ARG A N 1
ATOM 1719 C CA . ARG A 1 223 ? 7.730 9.779 -3.062 1.00 58.84 223 ARG A CA 1
ATOM 1720 C C . ARG A 1 223 ? 7.175 11.027 -3.790 1.00 58.84 223 ARG A C 1
ATOM 1722 O O . ARG A 1 223 ? 7.119 11.117 -5.007 1.00 58.84 223 ARG A O 1
ATOM 1729 N N . LEU A 1 224 ? 7.073 12.083 -2.969 1.00 49.50 224 LEU A N 1
ATOM 1730 C CA . LEU A 1 224 ? 6.721 13.494 -3.215 1.00 49.50 224 LEU A CA 1
ATOM 1731 C C . LEU A 1 224 ? 7.260 14.164 -4.493 1.00 49.50 224 LEU A C 1
ATOM 1733 O O . LEU A 1 224 ? 6.578 15.024 -5.040 1.00 49.50 224 LEU A O 1
ATOM 1737 N N . ASP A 1 225 ? 8.453 13.791 -4.961 1.00 54.88 225 ASP A N 1
ATOM 1738 C CA . ASP A 1 225 ? 9.107 14.418 -6.124 1.00 54.88 225 ASP A CA 1
ATOM 1739 C C . ASP A 1 225 ? 9.162 13.498 -7.360 1.00 54.88 225 ASP A C 1
ATOM 1741 O O . ASP A 1 225 ? 9.391 13.962 -8.477 1.00 54.88 225 ASP A O 1
ATOM 1745 N N . TYR A 1 226 ? 8.943 12.191 -7.174 1.00 67.12 226 TYR A N 1
ATOM 1746 C CA . TYR A 1 226 ? 9.083 11.167 -8.210 1.00 67.12 226 TYR A CA 1
ATOM 1747 C C . TYR A 1 226 ? 7.993 10.117 -8.050 1.00 67.12 226 TYR A C 1
ATOM 1749 O O . TYR A 1 226 ? 8.049 9.270 -7.156 1.00 67.12 226 TYR A O 1
ATOM 1757 N N . LYS A 1 227 ? 7.018 10.156 -8.954 1.00 70.88 227 LYS A N 1
ATOM 1758 C CA . LYS A 1 227 ? 5.869 9.263 -8.926 1.00 70.88 227 LYS A CA 1
ATOM 1759 C C . LYS A 1 227 ? 6.174 7.992 -9.705 1.00 70.88 227 LYS A C 1
ATOM 1761 O O . LYS A 1 227 ? 6.674 8.044 -10.834 1.00 70.88 227 LYS A O 1
ATOM 1766 N N . ILE A 1 228 ? 5.820 6.849 -9.124 1.00 77.75 228 ILE A N 1
ATOM 1767 C CA . ILE A 1 228 ? 5.620 5.636 -9.910 1.00 77.75 228 ILE A CA 1
ATOM 1768 C C . ILE A 1 228 ? 4.280 5.789 -10.616 1.00 77.75 228 ILE A C 1
ATOM 1770 O O . ILE A 1 228 ? 3.225 5.877 -9.993 1.00 77.75 228 ILE A O 1
ATOM 1774 N N . TRP A 1 229 ? 4.348 5.921 -11.931 1.00 77.50 229 TRP A N 1
ATOM 1775 C CA . TRP A 1 229 ? 3.194 6.220 -12.763 1.00 77.50 229 TRP A CA 1
ATOM 1776 C C . TRP A 1 229 ? 2.295 5.004 -12.962 1.00 77.50 229 TRP A C 1
ATOM 1778 O O . TRP A 1 229 ? 1.075 5.112 -12.904 1.00 77.50 229 TRP A O 1
ATOM 1788 N N . GLU A 1 230 ? 2.920 3.853 -13.200 1.00 84.81 230 GLU A N 1
ATOM 1789 C CA . GLU A 1 230 ? 2.257 2.569 -13.394 1.00 84.81 230 GLU A CA 1
ATOM 1790 C C . GLU A 1 230 ? 3.200 1.445 -12.959 1.00 84.81 230 GLU A C 1
ATOM 1792 O O . GLU A 1 230 ? 4.419 1.546 -13.148 1.00 84.81 230 GLU A O 1
ATOM 1797 N N . ILE A 1 231 ? 2.630 0.372 -12.413 1.00 88.81 231 ILE A N 1
ATOM 1798 C CA . ILE A 1 231 ? 3.340 -0.850 -12.051 1.00 88.81 231 ILE A CA 1
ATOM 1799 C C . ILE A 1 231 ? 2.733 -2.007 -12.836 1.00 88.81 231 ILE A C 1
ATOM 1801 O O . ILE A 1 231 ? 1.587 -2.401 -12.638 1.00 88.81 231 ILE A O 1
ATOM 1805 N N . THR A 1 232 ? 3.527 -2.592 -13.725 1.00 89.81 232 THR A N 1
ATOM 1806 C CA . THR A 1 232 ? 3.106 -3.748 -14.521 1.00 89.81 232 THR A CA 1
ATOM 1807 C C . THR A 1 232 ? 3.867 -4.987 -14.072 1.00 89.81 232 THR A C 1
ATOM 1809 O O . THR A 1 232 ? 5.092 -4.999 -14.121 1.00 89.81 232 THR A O 1
ATOM 1812 N N . GLY A 1 233 ? 3.172 -6.048 -13.659 1.00 92.75 233 GLY A N 1
ATOM 1813 C CA . GLY A 1 233 ? 3.817 -7.347 -13.439 1.00 92.75 233 GLY A CA 1
ATOM 1814 C C . GLY A 1 233 ? 4.359 -7.929 -14.748 1.00 92.75 233 GLY A C 1
ATOM 1815 O O . GLY A 1 233 ? 3.732 -7.793 -15.796 1.00 92.75 233 GLY A O 1
ATOM 1816 N N . LEU A 1 234 ? 5.533 -8.551 -14.688 1.00 94.44 234 LEU A N 1
ATOM 1817 C CA . LEU A 1 234 ? 6.254 -9.102 -15.840 1.00 94.44 234 LEU A CA 1
ATOM 1818 C C . LEU A 1 234 ? 6.216 -10.634 -15.896 1.00 94.44 234 LEU A C 1
ATOM 1820 O O . LEU A 1 234 ? 6.565 -11.211 -16.926 1.00 94.44 234 LEU A O 1
ATOM 1824 N N . ASP A 1 235 ? 5.785 -11.292 -14.819 1.00 96.12 235 ASP A N 1
ATOM 1825 C CA . ASP A 1 235 ? 5.660 -12.748 -14.771 1.00 96.12 235 ASP A CA 1
ATOM 1826 C C . ASP A 1 235 ? 4.556 -13.231 -15.725 1.00 96.12 235 ASP A C 1
ATOM 1828 O O . ASP A 1 235 ? 3.426 -12.732 -15.708 1.00 96.12 235 ASP A O 1
ATOM 1832 N N . ALA A 1 236 ? 4.880 -14.210 -16.575 1.00 94.88 236 ALA A N 1
ATOM 1833 C CA . ALA A 1 236 ? 3.994 -14.678 -17.644 1.00 94.88 236 ALA A CA 1
ATOM 1834 C C . ALA A 1 236 ? 2.675 -15.251 -17.104 1.00 94.88 236 ALA A C 1
ATOM 1836 O O . ALA A 1 236 ? 1.603 -15.041 -17.672 1.00 94.88 236 ALA A O 1
ATOM 1837 N N . ASP A 1 237 ? 2.754 -15.953 -15.983 1.00 95.62 237 ASP A N 1
ATOM 1838 C CA . ASP A 1 237 ? 1.642 -16.547 -15.266 1.00 95.62 237 ASP A CA 1
ATOM 1839 C C . ASP A 1 237 ? 0.732 -15.478 -14.656 1.00 95.62 237 ASP A C 1
ATOM 1841 O O . ASP A 1 237 ? -0.481 -15.581 -14.831 1.00 95.62 237 ASP A O 1
ATOM 1845 N N . TYR A 1 238 ? 1.271 -14.402 -14.071 1.00 95.81 238 TYR A N 1
ATOM 1846 C CA . TYR A 1 238 ? 0.465 -13.235 -13.687 1.00 95.81 238 TYR A CA 1
ATOM 1847 C C . TYR A 1 238 ? -0.204 -12.592 -14.910 1.00 95.81 238 TYR A C 1
ATOM 1849 O O . TYR A 1 238 ? -1.422 -12.401 -14.917 1.00 95.81 238 TYR A O 1
ATOM 1857 N N . LEU A 1 239 ? 0.564 -12.309 -15.967 1.00 93.50 239 LEU A N 1
ATOM 1858 C CA . LEU A 1 239 ? 0.059 -11.672 -17.188 1.00 93.50 239 LEU A CA 1
ATOM 1859 C C . LEU A 1 239 ? -1.083 -12.471 -17.829 1.00 93.50 239 LEU A C 1
ATOM 1861 O O . LEU A 1 239 ? -2.035 -11.882 -18.337 1.00 93.50 239 LEU A O 1
ATOM 1865 N N . SER A 1 240 ? -1.034 -13.804 -17.751 1.00 94.12 240 SER A N 1
ATOM 1866 C CA . SER A 1 240 ? -2.091 -14.687 -18.256 1.00 94.12 240 SER A CA 1
ATOM 1867 C C . SER A 1 240 ? -3.426 -14.559 -17.507 1.00 94.12 240 SER A C 1
ATOM 1869 O O . SER A 1 240 ? -4.466 -14.937 -18.043 1.00 94.12 240 SER A O 1
ATOM 1871 N N . THR A 1 241 ? -3.419 -14.003 -16.288 1.00 93.81 241 THR A N 1
ATOM 1872 C CA . THR A 1 241 ? -4.635 -13.767 -15.488 1.00 93.81 241 THR A CA 1
ATOM 1873 C C . THR A 1 241 ? -5.353 -12.465 -15.839 1.00 93.81 241 THR A C 1
ATOM 1875 O O . THR A 1 241 ? -6.478 -12.232 -15.377 1.00 93.81 241 THR A O 1
ATOM 1878 N N . LEU A 1 242 ? -4.717 -11.597 -16.630 1.00 92.62 242 LEU A N 1
ATOM 1879 C CA . LEU A 1 242 ? -5.252 -10.290 -16.973 1.00 92.62 242 LEU A CA 1
ATOM 1880 C C . LEU A 1 242 ? -6.171 -10.370 -18.191 1.00 92.62 242 LEU A C 1
ATOM 1882 O O . LEU A 1 242 ? -5.849 -10.940 -19.232 1.00 92.62 242 LEU A O 1
ATOM 1886 N N . THR A 1 243 ? -7.328 -9.737 -18.071 1.00 92.62 243 THR A N 1
ATOM 1887 C CA . THR A 1 243 ? -8.249 -9.504 -19.180 1.00 92.62 243 THR A CA 1
ATOM 1888 C C . THR A 1 243 ? -7.795 -8.304 -20.010 1.00 92.62 243 THR A C 1
ATOM 1890 O O . THR A 1 243 ? -7.078 -7.420 -19.538 1.00 92.62 243 THR A O 1
ATOM 1893 N N . GLN A 1 244 ? -8.266 -8.213 -21.255 1.00 87.38 244 GLN A N 1
ATOM 1894 C CA . GLN A 1 244 ? -7.958 -7.068 -22.121 1.00 87.38 244 GLN A CA 1
ATOM 1895 C C . GLN A 1 244 ? -8.446 -5.733 -21.543 1.00 87.38 244 GLN A C 1
ATOM 1897 O O . GLN A 1 244 ? -7.772 -4.716 -21.709 1.00 87.38 244 GLN A O 1
ATOM 1902 N N . SER A 1 245 ? -9.584 -5.722 -20.840 1.00 86.06 245 SER A N 1
ATOM 1903 C CA . SER A 1 245 ? -10.088 -4.529 -20.152 1.00 86.06 245 SER A CA 1
ATOM 1904 C C . SER A 1 245 ? -9.161 -4.079 -19.027 1.00 86.06 245 SER A C 1
ATOM 1906 O O . SER A 1 245 ? -8.923 -2.886 -18.893 1.00 86.06 245 SER A O 1
ATOM 1908 N N . GLU A 1 246 ? -8.586 -5.008 -18.264 1.00 87.75 246 GLU A N 1
ATOM 1909 C CA . GLU A 1 246 ? -7.646 -4.678 -17.183 1.00 87.75 246 GLU A CA 1
ATOM 1910 C C . GLU A 1 246 ? -6.312 -4.174 -17.741 1.00 87.75 246 GLU A C 1
ATOM 1912 O O . GLU A 1 246 ? -5.796 -3.162 -17.282 1.00 87.75 246 GLU A O 1
ATOM 1917 N N . ILE A 1 247 ? -5.799 -4.800 -18.806 1.00 83.69 247 ILE A N 1
ATOM 1918 C CA . ILE A 1 247 ? -4.587 -4.347 -19.514 1.00 83.69 247 ILE A CA 1
ATOM 1919 C C . ILE A 1 247 ? -4.779 -2.953 -20.136 1.00 83.69 247 ILE A C 1
ATOM 1921 O O . ILE A 1 247 ? -3.837 -2.158 -20.225 1.00 83.69 247 ILE A O 1
ATOM 1925 N N . SER A 1 248 ? -5.992 -2.659 -20.606 1.00 77.94 248 SER A N 1
ATOM 1926 C CA . SER A 1 248 ? -6.352 -1.348 -21.159 1.00 77.94 248 SER A CA 1
ATOM 1927 C C . SER A 1 248 ? -6.605 -0.305 -20.068 1.00 77.94 248 SER A C 1
ATOM 1929 O O . SER A 1 248 ? -6.424 0.882 -20.325 1.00 77.94 248 SER A O 1
ATOM 1931 N N . GLY A 1 249 ? -7.024 -0.747 -18.877 1.00 72.50 249 GLY A N 1
ATOM 1932 C CA . GLY A 1 249 ? -7.312 0.079 -17.705 1.00 72.50 249 GLY A CA 1
ATOM 1933 C C . GLY A 1 249 ? -6.089 0.436 -16.860 1.00 72.50 249 GLY A C 1
ATOM 1934 O O . GLY A 1 249 ? -6.181 1.358 -16.051 1.00 72.50 249 GLY A O 1
ATOM 1935 N N . MET A 1 250 ? -4.947 -0.232 -17.072 1.00 77.81 250 MET A N 1
ATOM 1936 C CA . MET A 1 250 ? -3.648 0.256 -16.592 1.00 77.81 250 MET A CA 1
ATOM 1937 C C . MET A 1 250 ? -3.518 1.729 -16.985 1.00 77.81 250 MET A C 1
ATOM 1939 O O . MET A 1 250 ? -3.788 2.076 -18.139 1.00 77.81 250 MET A O 1
ATOM 1943 N N . LYS A 1 251 ? -3.160 2.589 -16.027 1.00 65.44 251 LYS A N 1
ATOM 1944 C CA . LYS A 1 251 ? -3.123 4.052 -16.119 1.00 65.44 251 LYS A CA 1
ATOM 1945 C C . LYS A 1 251 ? -2.062 4.486 -17.136 1.00 65.44 251 LYS A C 1
ATOM 1947 O O . LYS A 1 251 ? -1.018 5.048 -16.817 1.00 65.44 251 LYS A O 1
ATOM 1952 N N . ARG A 1 252 ? -2.374 4.312 -18.419 1.00 55.69 252 ARG A N 1
ATOM 1953 C CA . ARG A 1 252 ? -1.700 4.922 -19.567 1.00 55.69 252 ARG A CA 1
ATOM 1954 C C . ARG A 1 252 ? -2.141 6.377 -19.647 1.00 55.69 252 ARG A C 1
ATOM 1956 O O . ARG A 1 252 ? -2.783 6.782 -20.611 1.00 55.69 252 ARG A O 1
ATOM 1963 N N . SER A 1 253 ? -1.916 7.156 -18.592 1.00 44.41 253 SER A N 1
ATOM 1964 C CA . SER A 1 253 ? -2.239 8.576 -18.684 1.00 44.41 253 SER A CA 1
ATOM 1965 C C . SER A 1 253 ? -1.373 9.192 -19.797 1.00 44.41 253 SER A C 1
ATOM 1967 O O . SER A 1 253 ? -0.213 8.795 -19.969 1.00 44.41 253 SER A O 1
ATOM 1969 N N . PRO A 1 254 ? -1.952 10.062 -20.638 1.00 42.12 254 PRO A N 1
ATOM 1970 C CA . PRO A 1 254 ? -1.265 10.559 -21.810 1.00 42.12 254 PRO A CA 1
ATOM 1971 C C . PRO A 1 254 ? -0.094 11.428 -21.358 1.00 42.12 254 PRO A C 1
ATOM 1973 O O . PRO A 1 254 ? -0.283 12.412 -20.641 1.00 42.12 254 PRO A O 1
ATOM 1976 N N . ILE A 1 255 ? 1.114 11.123 -21.841 1.00 41.28 255 ILE A N 1
ATOM 1977 C CA . ILE A 1 255 ? 2.085 12.196 -22.045 1.00 41.28 255 ILE A CA 1
ATOM 1978 C C . ILE A 1 255 ? 1.367 13.157 -22.983 1.00 41.28 255 ILE A C 1
ATOM 1980 O O . ILE A 1 255 ? 1.030 12.772 -24.103 1.00 41.28 255 ILE A O 1
ATOM 1984 N N . ASN A 1 256 ? 1.035 14.354 -22.498 1.00 34.25 256 ASN A N 1
ATOM 1985 C CA . ASN A 1 256 ? 0.449 15.391 -23.331 1.00 34.25 256 ASN A CA 1
ATOM 1986 C C . ASN A 1 256 ? 1.271 15.490 -24.620 1.00 34.25 256 ASN A C 1
ATOM 1988 O O . ASN A 1 256 ? 2.411 15.945 -24.606 1.00 34.25 256 ASN A O 1
ATOM 1992 N N . SER A 1 257 ? 0.678 15.059 -25.733 1.00 31.44 257 SER A N 1
ATOM 1993 C CA . SER A 1 257 ? 1.117 15.419 -27.069 1.00 31.44 257 SER A CA 1
ATOM 1994 C C . SER A 1 257 ? 0.774 16.895 -27.256 1.00 31.44 257 SER A C 1
ATOM 1996 O O . SER A 1 257 ? -0.301 17.239 -27.757 1.00 31.44 257 SER A O 1
ATOM 1998 N N . ARG A 1 258 ? 1.642 17.772 -26.764 1.00 29.88 258 ARG A N 1
ATOM 1999 C CA . ARG A 1 258 ? 1.737 19.152 -27.224 1.00 29.88 258 ARG A CA 1
ATOM 2000 C C . ARG A 1 258 ? 3.183 19.458 -27.543 1.00 29.88 258 ARG A C 1
ATOM 2002 O O . ARG A 1 258 ? 4.025 19.233 -26.652 1.00 29.88 258 ARG A O 1
#

Sequence (258 aa):
MIIALPIYFVFHSGQRDTILKDDPHVGRIVSFNLPLAYSSDCVGCGGSERALKINRDLACIEDIDSVSAQYYKDKFYNVSYVPSDMKFEVIEVIDVESYGIRQIGGSGYSLAVLKDENGLLSTELLSSIDDDGPCCNRMTPHLEKLFRYIEKNGKARVLATVYDLNSNKSDTVTQQFVLNALNTAPSKYRFSNPEVMASSIPGMLGIAVDVDADSLVYLVASRLDYKIWEITGLDADYLSTLTQSEISGMKRSPINSR

pLDDT: mean 81.49, std 14.01, range [29.88, 97.81]

Radius of gyration: 20.72 Å; chains: 1; bounding box: 42×58×54 Å

Foldseek 3Di:
DVVVVLVVLVVPWDKDKDWPPPPPQAQDKAALLFKWKWWFQQQDPDDDPVQVVLRTEIGHLLVLAQQRLCRGPVSAGRMFIDDRRWIWHFHIKIWMCTGRPCNVPDDIWIKTWIQGPVGIYIYTVPPARPHSHPCVVVDQVLVRLQLVVCVVVVKFKKKFWKAFPVVGAADPVRVVVVVVCQVVDPPVWDWPDWDKDCDPAPRITTIIIMGHNRNSSRLSNDDDGMHRQFMHTDDPVSVVPDDPVSVVVTCSPDPPPD

Secondary structure (DSSP, 8-state):
-TTHHHHHHHHT-EEEEEE-TT-TTTT-EE---S-EEEEE-BSSS---HHHHHH-EEEE-GGG--GGGGGGBTTSS-EEEEE-TT--EEEEEEEEEEEEGGGGTTPPPEEEEEEEETTEEEEEE-SSTTTSS-TTTTTS-HHHHHHHHHHHHHS-EEEEEEEEETTTTB--HHHHHHHHHHHHTS-TTS-EEEEEEEE-SSTT-EEEEEEE-HHHHHHHHT--TTEEEEEEEE--HHHHHT--HHHHHHS--------